Protein AF-A0A383ECR3-F1 (afdb_monomer)

Foldseek 3Di:
DPQCPQQLFFQFFPPVQLVVLQVVLVVCVVVVHDAAPCANFEEEAALCFADAQAFSCQLPPVRRVLHANHGDLLRVLCVVSNYGHGGYGFFDRVQPDQATAHPRRGHRAAPVGRVDGLTTGSSSQLNCQLSPVGAKYKDKDQPCHQPSSCVSRVWDWDHDDWQQAADDHRSDPDDDPPSCNHRMDMAIIHRDPVSRLVSSVSRRDDDVVRVRHDNDDPDDDDPDDDDDDDDD

Secondary structure (DSSP, 8-state):
--SSTTT--EEE--HHHHHHHHHHHHHHHHHT----TTTT-EEEEETTS--TTSB--TT-GGGTT-B-SS--HHHHHHHHTT-EEEEEE---GGG-SSS-EETTTEEPPPSS-TTS---SSSHHHHHHHHHTS-SEEEEEESSSTTHHHHHHHT-EE--PPTTSS----TT-SSPPPHHHHHH-EEEEEESSHHHHHHHHHHHT---TT-TT-----SS----SSPP-----

Organism: NCBI:txid408172

Solvent-accessible surface area (backbone atoms only — not comparable to full-atom values): 12073 Å² total; per-residue (Å²): 127,84,83,47,67,84,33,41,16,63,71,46,68,58,65,66,61,37,50,50,52,48,50,54,44,54,52,39,58,74,72,65,56,90,74,41,96,30,54,70,38,39,25,32,42,32,38,71,52,25,41,51,81,36,50,39,23,24,36,33,75,93,26,56,82,41,54,9,83,41,54,10,57,43,50,46,32,40,46,73,26,32,33,32,6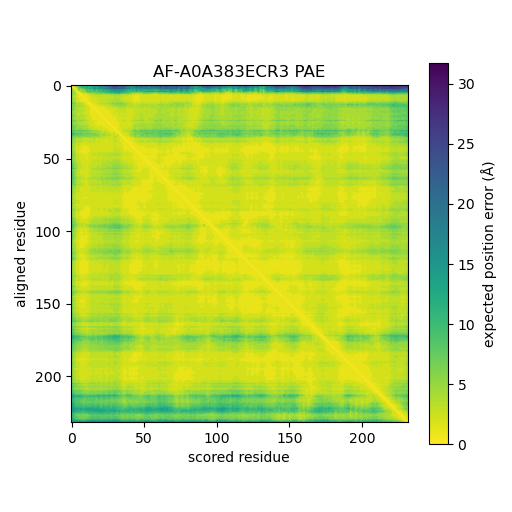4,63,27,23,16,34,31,7,42,82,50,76,36,62,41,20,40,24,88,74,76,43,59,30,24,15,83,92,42,71,92,41,64,10,16,12,13,23,8,10,18,18,29,30,28,62,72,57,76,38,61,42,15,32,33,41,27,63,90,38,11,42,58,40,0,14,64,57,39,77,38,26,57,60,84,60,60,75,29,44,31,35,80,44,47,75,60,54,96,62,82,74,57,71,67,51,68,70,43,45,28,47,40,34,28,8,68,41,65,69,47,28,51,52,50,49,66,47,31,32,54,80,47,88,85,24,87,65,41,47,83,66,73,92,73,74,81,89,75,79,77,82,87,85,85,79,92,130

Mean predicted aligned error: 3.58 Å

Sequence (232 aa):
EGADGEINAIVEVDSDAARRAAAEIDEAVSRGDNLGPLHGVPVTIKVNVDVSGLSNNNGVPAFQEMIASENSPVVQNLLNAGAVIAGRTNTPEFSMRGTTDNPLYGLTRNPWNPAMSPGGSSGGAGAAAANGYGAIHHGNDIGGSLRFPATANGVATVKPGQGRIAAYNPSAPAERGLLAQLMSVQGAICREVRDVKLATEIMMQHDPRDPWQVPMPLKGPDIGQPAIGYCR

Structure (mmCIF, N/CA/C/O backbone):
data_AF-A0A383ECR3-F1
#
_entry.id   AF-A0A383ECR3-F1
#
loop_
_atom_site.group_PDB
_atom_site.id
_atom_site.type_symbol
_atom_site.label_atom_id
_atom_site.label_alt_id
_atom_site.label_comp_id
_atom_site.label_asym_id
_atom_site.label_entity_id
_atom_site.label_seq_id
_atom_site.pdbx_PDB_ins_code
_atom_site.Cartn_x
_atom_site.Cartn_y
_atom_site.Cartn_z
_atom_site.occupancy
_atom_site.B_iso_or_equiv
_atom_site.auth_seq_id
_atom_site.auth_comp_id
_atom_site.auth_asym_id
_atom_site.auth_atom_id
_atom_site.pdbx_PDB_model_num
ATOM 1 N N . GLU A 1 1 ? -5.583 -16.127 -6.277 1.00 40.38 1 GLU A N 1
ATOM 2 C CA . GLU A 1 1 ? -4.875 -16.778 -7.402 1.00 40.38 1 GLU A CA 1
ATOM 3 C C . GLU A 1 1 ? -5.640 -16.670 -8.726 1.00 40.38 1 GLU A C 1
ATOM 5 O O . GLU A 1 1 ? -5.090 -16.096 -9.647 1.00 40.38 1 GLU A O 1
ATOM 10 N N . GLY A 1 2 ? -6.909 -17.095 -8.843 1.00 54.47 2 GLY A N 1
ATOM 11 C CA . GLY A 1 2 ? -7.639 -17.012 -10.129 1.00 54.47 2 GLY A CA 1
ATOM 12 C C . GLY A 1 2 ? -8.230 -15.645 -10.527 1.00 54.47 2 GLY A C 1
ATOM 13 O O . GLY A 1 2 ? -8.542 -15.448 -11.695 1.00 54.47 2 GLY A O 1
ATOM 14 N N . ALA A 1 3 ? -8.401 -14.710 -9.585 1.00 60.06 3 ALA A N 1
ATOM 15 C CA . ALA A 1 3 ? -9.112 -13.448 -9.834 1.00 60.06 3 ALA A CA 1
ATOM 16 C C . ALA A 1 3 ? -8.254 -12.344 -10.479 1.00 60.06 3 ALA A C 1
ATOM 18 O O . ALA A 1 3 ? -8.820 -11.467 -11.118 1.00 60.06 3 ALA A O 1
ATOM 19 N N . ASP A 1 4 ? -6.920 -12.385 -10.335 1.00 78.88 4 ASP A N 1
ATOM 20 C CA . ASP A 1 4 ? -6.049 -11.309 -10.839 1.00 78.88 4 ASP A CA 1
ATOM 21 C C . ASP A 1 4 ? -5.883 -11.337 -12.369 1.00 78.88 4 ASP A C 1
ATOM 23 O O . ASP A 1 4 ? -5.736 -10.293 -12.998 1.00 78.88 4 ASP A O 1
ATOM 27 N N . GLY A 1 5 ? -5.996 -12.521 -12.984 1.00 83.31 5 GLY A N 1
ATOM 28 C CA . GLY A 1 5 ? -6.081 -12.693 -14.438 1.00 83.31 5 GLY A CA 1
ATOM 29 C C . GLY A 1 5 ? -5.051 -11.871 -15.224 1.00 83.31 5 GLY A C 1
ATOM 30 O O . GLY A 1 5 ? -3.867 -11.851 -14.901 1.00 83.31 5 GLY A O 1
ATOM 31 N N . GLU A 1 6 ? -5.513 -11.171 -16.262 1.00 89.69 6 GLU A N 1
ATOM 32 C CA . GLU A 1 6 ? -4.673 -10.290 -17.087 1.00 89.69 6 GLU A CA 1
ATOM 33 C C . GLU A 1 6 ? -4.406 -8.911 -16.454 1.00 89.69 6 GLU A C 1
ATOM 35 O O . GLU A 1 6 ? -3.687 -8.099 -17.040 1.00 89.69 6 GLU A O 1
ATOM 40 N N . ILE A 1 7 ? -4.991 -8.611 -15.287 1.00 96.00 7 ILE A N 1
ATOM 41 C CA . ILE A 1 7 ? -4.829 -7.315 -14.616 1.00 96.00 7 ILE A CA 1
ATOM 42 C C . ILE A 1 7 ? -3.446 -7.210 -13.984 1.00 96.00 7 ILE A C 1
ATOM 44 O O . ILE A 1 7 ? -2.845 -6.137 -14.059 1.00 96.00 7 ILE A O 1
ATOM 48 N N . ASN A 1 8 ? -2.931 -8.307 -13.421 1.00 96.94 8 ASN A N 1
ATOM 49 C CA . ASN A 1 8 ? -1.591 -8.382 -12.838 1.00 96.94 8 ASN A CA 1
ATOM 50 C C . ASN A 1 8 ? -1.348 -7.266 -11.801 1.00 96.94 8 ASN A C 1
ATOM 52 O O . ASN A 1 8 ? -0.377 -6.503 -11.867 1.00 96.94 8 ASN A O 1
ATOM 56 N N . ALA A 1 9 ? -2.307 -7.085 -10.892 1.00 97.75 9 ALA A N 1
ATOM 57 C CA . ALA A 1 9 ? -2.214 -6.114 -9.810 1.00 97.75 9 ALA A CA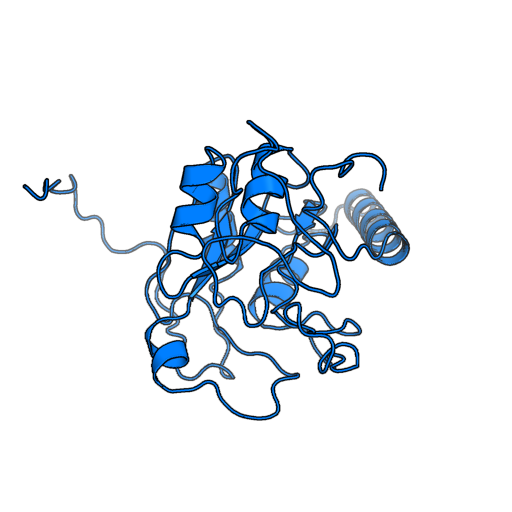 1
ATOM 58 C C . ALA A 1 9 ? -1.512 -6.696 -8.580 1.00 97.75 9 ALA A C 1
ATOM 60 O O . ALA A 1 9 ? -0.823 -5.942 -7.887 1.00 97.75 9 ALA A O 1
ATOM 61 N N . ILE A 1 10 ? -1.686 -7.996 -8.315 1.00 97.38 10 ILE A N 1
ATOM 62 C CA . ILE A 1 10 ? -1.138 -8.727 -7.171 1.00 97.38 10 ILE A CA 1
ATOM 63 C C . ILE A 1 10 ? -0.037 -9.665 -7.662 1.00 97.38 10 ILE A C 1
ATOM 65 O O . ILE A 1 10 ? -0.295 -10.646 -8.347 1.00 97.38 10 ILE A O 1
ATOM 69 N N . VAL A 1 11 ? 1.199 -9.372 -7.277 1.00 96.00 11 VAL A N 1
ATOM 70 C CA . VAL A 1 11 ? 2.392 -9.994 -7.872 1.00 96.00 11 VAL A CA 1
ATOM 71 C C . VAL A 1 11 ? 3.099 -10.974 -6.947 1.00 96.00 11 VAL A C 1
ATOM 73 O O . VAL A 1 11 ? 3.829 -11.844 -7.410 1.00 96.00 11 VAL A O 1
ATOM 76 N N . GLU A 1 12 ? 2.846 -10.877 -5.643 1.00 94.81 12 GLU A N 1
ATOM 77 C CA . GLU A 1 12 ? 3.304 -11.854 -4.657 1.00 94.81 12 GLU A CA 1
ATOM 78 C C . GLU A 1 12 ? 2.121 -12.217 -3.756 1.00 94.81 12 GLU A C 1
ATOM 80 O O . GLU A 1 12 ? 1.396 -11.338 -3.277 1.00 94.81 12 GLU A O 1
ATOM 85 N N . VAL A 1 13 ? 1.914 -13.511 -3.525 1.00 91.88 13 VAL A N 1
ATOM 86 C CA . VAL A 1 13 ? 0.860 -14.036 -2.652 1.00 91.88 13 VAL A CA 1
ATOM 87 C C . VAL A 1 13 ? 1.472 -15.121 -1.779 1.00 91.88 13 VAL A C 1
ATOM 89 O O . VAL A 1 13 ? 2.009 -16.094 -2.301 1.00 91.88 13 VAL A O 1
ATOM 92 N N . ASP A 1 14 ? 1.359 -14.975 -0.461 1.00 88.81 14 ASP A N 1
ATOM 93 C CA . ASP A 1 14 ? 1.627 -16.061 0.484 1.00 88.81 14 ASP A CA 1
ATOM 94 C C . ASP A 1 14 ? 0.288 -16.664 0.929 1.00 88.81 14 ASP A C 1
ATOM 96 O O . ASP A 1 14 ? -0.292 -16.302 1.957 1.00 88.81 14 ASP A O 1
ATOM 100 N N . SER A 1 15 ? -0.249 -17.548 0.083 1.00 88.44 15 SER A N 1
ATOM 101 C CA . SER A 1 15 ? -1.554 -18.183 0.294 1.00 88.44 15 SER A CA 1
ATOM 102 C C . SER A 1 15 ? -1.597 -18.995 1.589 1.00 88.44 15 SER A C 1
ATOM 104 O O . SER A 1 15 ? -2.642 -19.058 2.240 1.00 88.44 15 SER A O 1
ATOM 106 N N . ASP A 1 16 ? -0.476 -19.592 1.992 1.00 90.12 16 ASP A N 1
ATOM 107 C CA . ASP A 1 16 ? -0.409 -20.389 3.211 1.00 90.12 16 ASP A CA 1
ATOM 108 C C . ASP A 1 16 ? -0.397 -19.499 4.456 1.00 90.12 16 ASP A C 1
ATOM 110 O O . ASP A 1 16 ? -1.113 -19.794 5.414 1.00 90.12 16 ASP A O 1
ATOM 114 N N . ALA A 1 17 ? 0.346 -18.386 4.449 1.00 88.94 17 ALA A N 1
ATOM 115 C CA . ALA A 1 17 ? 0.278 -17.403 5.530 1.00 88.94 17 ALA A CA 1
ATOM 116 C C . ALA A 1 17 ? -1.119 -16.791 5.655 1.00 88.94 17 ALA A C 1
ATOM 118 O O . ALA A 1 17 ? -1.642 -16.706 6.765 1.00 88.94 17 ALA A O 1
ATOM 119 N N . ALA A 1 18 ? -1.760 -16.443 4.535 1.00 88.62 18 ALA A N 1
ATOM 120 C CA . ALA A 1 18 ? -3.119 -15.909 4.546 1.00 88.62 18 ALA A CA 1
ATOM 121 C C . ALA A 1 18 ? -4.133 -16.916 5.121 1.00 88.62 18 ALA A C 1
ATOM 123 O O . ALA A 1 18 ? -4.996 -16.539 5.914 1.00 88.62 18 ALA A O 1
ATOM 124 N N . ARG A 1 19 ? -4.015 -18.207 4.776 1.00 91.12 19 ARG A N 1
ATOM 125 C CA . ARG A 1 19 ? -4.876 -19.272 5.323 1.00 91.12 19 ARG A CA 1
ATOM 126 C C . ARG A 1 19 ? -4.630 -19.527 6.807 1.00 91.12 19 ARG A C 1
ATOM 128 O O . ARG A 1 19 ? -5.597 -19.719 7.539 1.00 91.12 19 ARG A O 1
ATOM 135 N N . ARG A 1 20 ? -3.370 -19.513 7.258 1.00 93.25 20 ARG A N 1
ATOM 136 C CA . ARG A 1 20 ? -3.037 -19.620 8.689 1.00 93.25 20 ARG A CA 1
ATOM 137 C C . ARG A 1 20 ? -3.626 -18.455 9.479 1.00 93.25 20 ARG A C 1
ATOM 139 O O . ARG A 1 20 ? -4.323 -18.695 10.457 1.00 93.25 20 ARG A O 1
ATOM 146 N N . ALA A 1 21 ? -3.441 -17.226 8.997 1.00 90.25 21 ALA A N 1
ATOM 147 C CA . ALA A 1 21 ? -4.017 -16.039 9.622 1.00 90.25 21 ALA A CA 1
ATOM 148 C C . ALA A 1 21 ? -5.551 -16.126 9.700 1.00 90.25 21 ALA A C 1
ATOM 150 O O . ALA A 1 21 ? -6.129 -15.835 10.742 1.00 90.25 21 ALA A O 1
ATOM 151 N N . ALA A 1 22 ? -6.216 -16.582 8.632 1.00 89.62 22 ALA A N 1
ATOM 152 C CA . ALA A 1 22 ? -7.665 -16.781 8.635 1.00 89.62 22 ALA A CA 1
ATOM 153 C C . ALA A 1 22 ? -8.121 -17.806 9.693 1.00 89.62 22 ALA A C 1
ATOM 155 O O . ALA A 1 22 ? -9.078 -17.544 10.415 1.00 89.62 22 ALA A O 1
ATOM 156 N N . ALA A 1 23 ? -7.411 -18.930 9.840 1.00 92.94 23 ALA A N 1
ATOM 157 C CA . ALA A 1 23 ? -7.726 -19.925 10.866 1.00 92.94 23 ALA A CA 1
ATOM 158 C C . ALA A 1 23 ? -7.552 -19.369 12.293 1.00 92.94 23 ALA A C 1
ATOM 160 O O . ALA A 1 23 ? -8.421 -19.558 13.141 1.00 92.94 23 ALA A O 1
ATOM 161 N N . GLU A 1 24 ? -6.472 -18.628 12.552 1.00 93.00 24 GLU A N 1
ATOM 162 C CA . GLU A 1 24 ? -6.238 -17.964 13.844 1.00 93.00 24 GLU A CA 1
ATOM 163 C C . GLU A 1 24 ? -7.330 -16.926 14.162 1.00 93.00 24 GLU A C 1
ATOM 165 O O . GLU A 1 24 ? -7.770 -16.791 15.308 1.00 93.00 24 GLU A O 1
ATOM 170 N N . ILE A 1 25 ? -7.802 -16.218 13.133 1.00 91.50 25 ILE A N 1
ATOM 171 C CA . ILE A 1 25 ? -8.918 -15.273 13.209 1.00 91.50 25 ILE A CA 1
ATOM 172 C C . ILE A 1 25 ? -10.221 -15.979 13.589 1.00 91.50 25 ILE A C 1
ATOM 174 O O . ILE A 1 25 ? -10.908 -15.499 14.496 1.00 91.50 25 ILE A O 1
ATOM 178 N N . ASP A 1 26 ? -10.539 -17.104 12.945 1.00 93.69 26 ASP A N 1
ATOM 179 C CA . ASP A 1 26 ? -11.737 -17.899 13.230 1.00 93.69 26 ASP A CA 1
ATOM 180 C C . ASP A 1 26 ? -11.712 -18.452 14.663 1.00 93.69 26 ASP A C 1
ATOM 182 O O . ASP A 1 26 ? -12.715 -18.407 15.383 1.00 93.69 26 ASP A O 1
ATOM 186 N N . GLU A 1 27 ? -10.547 -18.911 15.126 1.00 95.31 27 GLU A N 1
ATOM 187 C CA . GLU A 1 27 ? -10.371 -19.364 16.503 1.00 95.31 27 GLU A CA 1
ATOM 188 C C . GLU A 1 27 ? -10.588 -18.232 17.516 1.00 95.31 27 GLU A C 1
ATOM 190 O O . GLU A 1 27 ? -11.301 -18.426 18.503 1.00 95.31 27 GLU A O 1
ATOM 195 N N . ALA A 1 28 ? -10.027 -17.043 17.276 1.00 93.44 28 ALA A N 1
ATOM 196 C CA . ALA A 1 28 ? -10.217 -15.881 18.149 1.00 93.44 28 ALA A CA 1
ATOM 197 C C . ALA A 1 28 ? -11.693 -15.460 18.242 1.00 93.44 28 ALA A C 1
ATOM 199 O O . ALA A 1 28 ? -12.197 -15.182 19.333 1.00 93.44 28 ALA A O 1
ATOM 200 N N . VAL A 1 29 ? -12.415 -15.494 17.114 1.00 93.75 29 VAL A N 1
ATOM 201 C CA . VAL A 1 29 ? -13.868 -15.266 17.080 1.00 93.75 29 VAL A CA 1
ATOM 202 C C . VAL A 1 29 ? -14.591 -16.314 17.928 1.00 93.75 29 VAL A C 1
ATOM 204 O O . VAL A 1 29 ? -15.444 -15.961 18.741 1.00 93.75 29 VAL A O 1
ATOM 207 N N . SER A 1 30 ? -14.230 -17.594 17.789 1.00 95.12 30 SER A N 1
ATOM 208 C CA . SER A 1 30 ? -14.873 -18.691 18.528 1.00 95.12 30 SER A CA 1
ATOM 209 C C . SER A 1 30 ? -14.683 -18.600 20.048 1.00 95.12 30 SER A C 1
ATOM 211 O O . SER A 1 30 ? -15.571 -18.997 20.803 1.00 95.12 30 SER A O 1
ATOM 213 N N . ARG A 1 31 ? -13.556 -18.036 20.505 1.00 96.00 31 ARG A N 1
ATOM 214 C CA . ARG A 1 31 ? -13.268 -17.794 21.928 1.00 96.00 31 ARG A CA 1
ATOM 215 C C . ARG A 1 31 ? -13.965 -16.555 22.492 1.00 96.00 31 ARG A C 1
ATOM 217 O O . ARG A 1 31 ? -14.037 -16.416 23.711 1.00 96.00 31 ARG A O 1
ATOM 224 N N . GLY A 1 32 ? -14.494 -15.681 21.634 1.00 92.81 32 GLY A N 1
ATOM 225 C CA . GLY A 1 32 ? -15.058 -14.395 22.044 1.00 92.81 32 GLY A CA 1
ATOM 226 C C . GLY A 1 32 ? -13.990 -13.373 22.435 1.00 92.81 32 GLY A C 1
ATOM 227 O O . GLY A 1 32 ? -14.230 -12.546 23.317 1.00 92.81 32 GLY A O 1
ATOM 228 N N . ASP A 1 33 ? -12.812 -13.443 21.810 1.00 93.94 33 ASP A N 1
ATOM 229 C CA . ASP A 1 33 ? -11.720 -12.503 22.061 1.00 93.94 33 ASP A CA 1
ATOM 230 C C . ASP A 1 33 ? -12.120 -11.069 21.653 1.00 93.94 33 ASP A C 1
ATOM 232 O O . ASP A 1 33 ? -13.007 -10.846 20.825 1.00 93.94 33 ASP A O 1
ATOM 236 N N . ASN A 1 34 ? -11.449 -10.062 22.219 1.00 89.25 34 ASN A N 1
ATOM 237 C CA . ASN A 1 34 ? -11.639 -8.673 21.801 1.00 89.25 34 ASN A CA 1
ATOM 238 C C . ASN A 1 34 ? -10.940 -8.429 20.454 1.00 89.25 34 ASN A C 1
ATOM 240 O O . ASN A 1 34 ? -9.711 -8.407 20.388 1.00 89.25 34 ASN A O 1
ATOM 244 N N . LEU A 1 35 ? -11.723 -8.252 19.392 1.00 92.38 35 LEU A N 1
ATOM 245 C CA . LEU A 1 35 ? -11.226 -8.201 18.017 1.00 92.38 35 LEU A CA 1
ATOM 246 C C . LEU A 1 35 ? -10.826 -6.779 17.599 1.00 92.38 35 LEU A C 1
ATOM 248 O O . LEU A 1 35 ? -11.494 -5.799 17.933 1.00 92.38 35 LEU A O 1
ATOM 252 N N . GLY A 1 36 ? -9.735 -6.673 16.837 1.00 91.50 36 GLY A N 1
ATOM 253 C CA . GLY A 1 36 ? -9.275 -5.409 16.264 1.00 91.50 36 GLY A CA 1
ATOM 254 C C . GLY A 1 36 ? -10.214 -4.863 15.174 1.00 91.50 36 GLY A C 1
ATOM 255 O O . GLY A 1 36 ? -11.036 -5.597 14.624 1.00 91.50 36 GLY A O 1
ATOM 256 N N . PRO A 1 37 ? -10.090 -3.575 14.805 1.00 95.81 37 PRO A N 1
ATOM 257 C CA . PRO A 1 37 ? -10.994 -2.930 13.847 1.00 95.81 37 PRO A CA 1
ATOM 258 C C . PRO A 1 37 ? -10.883 -3.472 12.412 1.00 95.81 37 PRO A C 1
ATOM 260 O O . PRO A 1 37 ? -11.757 -3.191 11.595 1.00 95.81 37 PRO A O 1
ATOM 263 N N . LEU A 1 38 ? -9.823 -4.222 12.095 1.00 96.81 38 LEU A N 1
ATOM 264 C CA . LEU A 1 38 ? -9.616 -4.893 10.811 1.00 96.81 38 LEU A CA 1
ATOM 265 C C . LEU A 1 38 ? -9.526 -6.413 10.954 1.00 96.81 38 LEU A C 1
ATOM 267 O O . LEU A 1 38 ? -8.988 -7.052 10.056 1.00 96.81 38 LEU A O 1
ATOM 271 N N . HIS A 1 39 ? -10.025 -7.001 12.045 1.00 96.00 39 HIS A N 1
ATOM 272 C CA . HIS A 1 39 ? -9.938 -8.447 12.267 1.00 96.00 39 HIS A CA 1
ATOM 273 C C . HIS A 1 39 ? -10.499 -9.236 11.078 1.00 96.00 39 HIS A C 1
ATOM 275 O O . HIS A 1 39 ? -11.681 -9.124 10.751 1.00 96.00 39 HIS A O 1
ATOM 281 N N . GLY A 1 40 ? -9.635 -9.993 10.397 1.00 94.94 40 GLY A N 1
ATOM 282 C CA . GLY A 1 40 ? -9.994 -10.771 9.207 1.00 94.94 40 GLY A CA 1
ATOM 283 C C . GLY A 1 40 ? -10.138 -9.977 7.909 1.00 94.94 40 GLY A C 1
ATOM 284 O O . GLY A 1 40 ? -10.453 -10.561 6.875 1.00 94.94 40 GLY A O 1
ATOM 285 N N . VAL A 1 41 ? -9.900 -8.664 7.917 1.00 96.88 41 VAL A N 1
ATOM 286 C CA . VAL A 1 41 ? -10.057 -7.818 6.730 1.00 96.88 41 VAL A CA 1
ATOM 287 C C . VAL A 1 41 ? -8.868 -8.010 5.778 1.00 96.88 41 VAL A C 1
ATOM 289 O O . VAL A 1 41 ? -7.730 -7.734 6.170 1.00 96.88 41 VAL A O 1
ATOM 292 N N . PRO A 1 42 ? -9.100 -8.409 4.511 1.00 96.44 42 PRO A N 1
ATOM 293 C CA . PRO A 1 42 ? -8.039 -8.535 3.520 1.00 96.44 42 PRO A CA 1
ATOM 294 C C . PRO A 1 42 ? -7.492 -7.170 3.097 1.00 96.44 42 PRO A C 1
ATOM 296 O O . PRO A 1 42 ? -8.239 -6.275 2.676 1.00 96.44 42 PRO A O 1
ATOM 299 N N . VAL A 1 43 ? -6.171 -7.035 3.155 1.00 98.25 43 VAL A N 1
ATOM 300 C CA . VAL A 1 43 ? -5.426 -5.851 2.721 1.00 98.25 43 VAL A CA 1
ATOM 301 C C . VAL A 1 43 ? -4.288 -6.246 1.791 1.00 98.25 43 VAL A C 1
ATOM 303 O O . VAL A 1 43 ? -3.819 -7.383 1.807 1.00 98.25 43 VAL A O 1
ATOM 306 N N . THR A 1 44 ? -3.815 -5.304 0.982 1.00 98.50 44 THR A N 1
ATOM 307 C CA . THR A 1 44 ? -2.655 -5.535 0.109 1.00 98.50 44 THR A CA 1
ATOM 308 C C . THR A 1 44 ? -1.570 -4.510 0.366 1.00 98.50 44 THR A C 1
ATOM 310 O O . THR A 1 44 ? -1.890 -3.334 0.550 1.00 98.50 44 THR A O 1
ATOM 313 N N . ILE A 1 45 ? -0.305 -4.920 0.302 1.00 98.62 45 ILE A N 1
ATOM 314 C CA . ILE A 1 45 ? 0.849 -4.045 0.555 1.00 98.62 45 ILE A CA 1
ATOM 315 C C . ILE A 1 45 ? 1.658 -3.856 -0.724 1.00 98.62 45 ILE A C 1
ATOM 317 O O . ILE A 1 45 ? 1.966 -4.827 -1.404 1.00 98.62 45 ILE A O 1
ATOM 321 N N . LYS A 1 46 ? 2.039 -2.628 -1.067 1.00 98.69 46 LYS A N 1
ATOM 322 C CA . LYS A 1 46 ? 2.896 -2.385 -2.236 1.00 98.69 46 LYS A CA 1
ATOM 323 C C . LYS A 1 46 ? 4.272 -3.034 -2.053 1.00 98.69 46 LYS A C 1
ATOM 325 O O . LYS A 1 46 ? 4.853 -2.927 -0.975 1.00 98.69 46 LYS A O 1
ATOM 330 N N . VAL A 1 47 ? 4.829 -3.639 -3.110 1.00 97.88 47 VAL A N 1
ATOM 331 C CA . VAL A 1 47 ? 6.115 -4.383 -3.055 1.00 97.88 47 VAL A CA 1
ATOM 332 C C . VAL A 1 47 ? 7.350 -3.548 -2.666 1.00 97.88 47 VAL A C 1
ATOM 334 O O . VAL A 1 47 ? 8.440 -4.091 -2.538 1.00 97.88 47 VAL A O 1
ATOM 337 N N . ASN A 1 48 ? 7.205 -2.232 -2.474 1.00 96.62 48 ASN A N 1
ATOM 338 C CA . ASN A 1 48 ? 8.289 -1.317 -2.097 1.00 96.62 48 ASN A CA 1
ATOM 339 C C . ASN A 1 48 ? 8.368 -0.999 -0.585 1.00 96.62 48 ASN A C 1
ATOM 341 O O . ASN A 1 48 ? 9.068 -0.066 -0.176 1.00 96.62 48 ASN A O 1
ATOM 345 N N . VAL A 1 49 ? 7.602 -1.717 0.239 1.00 97.56 49 VAL A N 1
ATOM 346 C CA . VAL A 1 49 ? 7.558 -1.567 1.703 1.00 97.56 49 VAL A CA 1
ATOM 347 C C . VAL A 1 49 ? 7.843 -2.906 2.365 1.00 97.56 49 VAL A C 1
ATOM 349 O O . VAL A 1 49 ? 7.423 -3.941 1.848 1.00 97.56 49 VAL A O 1
ATOM 352 N N . ASP A 1 50 ? 8.532 -2.903 3.502 1.00 98.19 50 ASP A N 1
ATOM 353 C CA . ASP A 1 50 ? 8.986 -4.136 4.142 1.00 98.19 50 ASP A CA 1
ATOM 354 C C . ASP A 1 50 ? 7.848 -4.910 4.810 1.00 98.19 50 ASP A C 1
ATOM 356 O O . ASP A 1 50 ? 7.092 -4.384 5.632 1.00 98.19 50 ASP A O 1
ATOM 360 N N . VAL A 1 51 ? 7.764 -6.193 4.463 1.00 97.81 51 VAL A N 1
ATOM 361 C CA . VAL A 1 51 ? 6.994 -7.224 5.165 1.00 97.81 51 VAL A CA 1
ATOM 362 C C . VAL A 1 51 ? 8.003 -8.295 5.559 1.00 97.81 51 VAL A C 1
ATOM 364 O O . VAL A 1 51 ? 8.737 -8.775 4.697 1.00 97.81 51 VAL A O 1
ATOM 367 N N . SER A 1 52 ? 8.064 -8.639 6.844 1.00 97.38 52 SER A N 1
ATOM 368 C CA . SER A 1 52 ? 9.057 -9.571 7.387 1.00 97.38 52 SER A CA 1
ATOM 369 C C . SER A 1 52 ? 9.060 -10.892 6.612 1.00 97.38 52 SER A C 1
ATOM 371 O O . SER A 1 52 ? 8.005 -11.464 6.338 1.00 97.38 52 SER A O 1
ATOM 373 N N . GLY A 1 53 ? 10.253 -11.352 6.235 1.00 95.81 53 GLY A N 1
ATOM 374 C CA . GLY A 1 53 ? 10.458 -12.579 5.465 1.00 95.81 53 GLY A CA 1
ATOM 375 C C . GLY A 1 53 ? 10.203 -12.452 3.960 1.00 95.81 53 GLY A C 1
ATOM 376 O O . GLY A 1 53 ? 10.499 -13.396 3.232 1.00 95.81 53 GLY A O 1
ATOM 377 N N . LEU A 1 54 ? 9.707 -11.308 3.472 1.00 96.00 54 LEU A N 1
ATOM 378 C CA . LEU A 1 54 ? 9.497 -11.054 2.047 1.00 96.00 54 LEU A CA 1
ATOM 379 C C . LEU A 1 54 ? 10.547 -10.100 1.475 1.00 96.00 54 LEU A C 1
ATOM 381 O O . LEU A 1 54 ? 11.158 -9.293 2.178 1.00 96.00 54 LEU A O 1
ATOM 385 N N . SER A 1 55 ? 10.729 -10.191 0.160 1.00 95.75 55 SER A N 1
ATOM 386 C CA . SER A 1 55 ? 11.604 -9.308 -0.602 1.00 95.75 55 SER A CA 1
ATOM 387 C C . SER A 1 55 ? 11.013 -7.901 -0.733 1.00 95.75 55 SER A C 1
ATOM 389 O O . SER A 1 55 ? 9.858 -7.728 -1.135 1.00 95.75 55 SER A O 1
ATOM 391 N N . ASN A 1 56 ? 11.820 -6.876 -0.458 1.00 95.94 56 ASN A N 1
ATOM 392 C CA . ASN A 1 56 ? 11.547 -5.496 -0.855 1.00 95.94 56 ASN A CA 1
ATOM 393 C C . ASN A 1 56 ? 12.264 -5.178 -2.170 1.00 95.94 56 ASN A C 1
ATOM 395 O O . ASN A 1 56 ? 13.190 -4.371 -2.245 1.00 95.94 56 ASN A O 1
ATOM 399 N N . ASN A 1 57 ? 11.828 -5.846 -3.234 1.00 95.31 57 ASN A N 1
ATOM 400 C CA . ASN A 1 57 ? 12.437 -5.696 -4.551 1.00 95.31 57 ASN A CA 1
ATOM 401 C C . ASN A 1 57 ? 12.107 -4.353 -5.218 1.00 95.31 57 ASN A C 1
ATOM 403 O O . ASN A 1 57 ? 12.851 -3.909 -6.089 1.00 95.31 57 ASN A O 1
ATOM 407 N N . ASN A 1 58 ? 11.000 -3.690 -4.848 1.00 94.81 58 ASN A N 1
ATOM 408 C CA . ASN A 1 58 ? 10.564 -2.426 -5.461 1.00 94.81 58 ASN A CA 1
ATOM 409 C C . ASN A 1 58 ? 10.469 -2.499 -7.010 1.00 94.81 58 ASN A C 1
ATOM 411 O O . ASN A 1 58 ? 10.728 -1.515 -7.708 1.00 94.81 58 ASN A O 1
ATOM 415 N N . GLY A 1 59 ? 10.145 -3.683 -7.548 1.00 95.81 59 GLY A N 1
ATOM 416 C CA . GLY A 1 59 ? 10.127 -3.978 -8.985 1.00 95.81 59 GLY A CA 1
ATOM 417 C C . GLY A 1 59 ? 11.508 -4.107 -9.644 1.00 95.81 59 GLY A C 1
ATOM 418 O O . GLY A 1 59 ? 11.575 -4.258 -10.859 1.00 95.81 59 GLY A O 1
ATOM 419 N N . VAL A 1 60 ? 12.603 -4.042 -8.881 1.00 97.12 60 VAL A N 1
ATOM 420 C CA . VAL A 1 60 ? 13.985 -4.008 -9.380 1.00 97.12 60 VAL A CA 1
ATOM 421 C C . VAL A 1 60 ? 14.641 -5.387 -9.240 1.00 97.12 60 VAL A C 1
ATOM 423 O O . VAL A 1 60 ? 14.802 -5.865 -8.115 1.00 97.12 60 VAL A O 1
ATOM 426 N N . PRO A 1 61 ? 15.110 -6.018 -10.336 1.00 97.25 61 PRO A N 1
ATOM 427 C CA . PRO A 1 61 ? 15.734 -7.343 -10.274 1.00 97.25 61 PRO A CA 1
ATOM 428 C C . PRO A 1 61 ? 16.917 -7.461 -9.310 1.00 97.25 61 PRO A C 1
ATOM 430 O O . PRO A 1 61 ? 17.057 -8.457 -8.610 1.00 97.25 61 PRO A O 1
ATOM 433 N N . ALA A 1 62 ? 17.733 -6.412 -9.200 1.00 96.50 62 ALA A N 1
ATOM 434 C CA . ALA A 1 62 ? 18.879 -6.396 -8.292 1.00 96.50 62 ALA A CA 1
ATOM 435 C C . ALA A 1 62 ? 18.499 -6.467 -6.799 1.00 96.50 62 ALA A C 1
ATOM 437 O O . ALA A 1 62 ? 19.363 -6.742 -5.971 1.00 96.50 62 ALA A O 1
ATOM 438 N N . PHE A 1 63 ? 17.237 -6.207 -6.446 1.00 95.75 63 PHE A N 1
ATOM 439 C CA . PHE A 1 63 ? 16.750 -6.205 -5.066 1.00 95.75 63 PHE A CA 1
ATOM 440 C C . PHE A 1 63 ? 15.890 -7.433 -4.735 1.00 95.75 63 PHE A C 1
ATOM 442 O O . PHE A 1 63 ? 15.318 -7.487 -3.652 1.00 95.75 63 PHE A O 1
ATOM 449 N N . GLN A 1 64 ? 15.806 -8.439 -5.616 1.00 94.94 64 GLN A N 1
ATOM 450 C CA . GLN A 1 64 ? 15.028 -9.661 -5.351 1.00 94.94 64 GLN A CA 1
ATOM 451 C C . GLN A 1 64 ? 15.437 -10.366 -4.052 1.00 94.94 64 GLN A C 1
ATOM 453 O O . GLN A 1 64 ? 14.575 -10.856 -3.331 1.00 94.94 64 GLN A O 1
ATOM 458 N N . GLU A 1 65 ? 16.719 -10.323 -3.702 1.00 95.50 65 GLU A N 1
ATOM 459 C CA . GLU A 1 65 ? 17.256 -10.936 -2.482 1.00 95.50 65 GLU A CA 1
ATOM 460 C C . GLU A 1 65 ? 17.308 -9.963 -1.283 1.00 95.50 65 GLU A C 1
ATOM 462 O O . GLU A 1 65 ? 17.901 -10.268 -0.249 1.00 95.50 65 GLU A O 1
ATOM 467 N N . MET A 1 66 ? 16.703 -8.771 -1.392 1.00 95.69 66 MET A N 1
ATOM 468 C CA . MET A 1 66 ? 16.596 -7.809 -0.288 1.00 95.69 66 MET A CA 1
ATOM 469 C C . MET A 1 66 ? 15.455 -8.214 0.652 1.00 95.69 66 MET A C 1
ATOM 471 O O . MET A 1 66 ? 14.373 -7.628 0.638 1.00 95.69 66 MET A O 1
ATOM 475 N N . ILE A 1 67 ? 15.685 -9.262 1.441 1.00 96.75 67 ILE A N 1
ATOM 476 C CA . ILE A 1 67 ? 14.686 -9.808 2.364 1.00 96.75 67 ILE A CA 1
ATOM 477 C C . ILE A 1 67 ? 14.598 -8.948 3.626 1.00 96.75 67 ILE A C 1
ATOM 479 O O . ILE A 1 67 ? 15.595 -8.721 4.313 1.00 96.75 67 ILE A O 1
ATOM 483 N N . ALA A 1 68 ? 13.392 -8.493 3.953 1.00 97.25 68 ALA A N 1
ATOM 484 C CA . ALA A 1 68 ? 13.148 -7.722 5.160 1.00 97.25 68 ALA A CA 1
ATOM 485 C C . ALA A 1 68 ? 13.196 -8.602 6.417 1.00 97.25 68 ALA A C 1
ATOM 487 O O . ALA A 1 68 ? 12.530 -9.635 6.504 1.00 97.25 68 ALA A O 1
ATOM 488 N N . SER A 1 69 ? 13.946 -8.163 7.428 1.00 96.81 69 SER A N 1
ATOM 489 C CA . SER A 1 69 ? 14.007 -8.826 8.735 1.00 96.81 69 SER A CA 1
ATOM 490 C C . SER A 1 69 ? 12.747 -8.589 9.571 1.00 96.81 69 SER A C 1
ATOM 492 O O . SER A 1 69 ? 12.301 -9.475 10.297 1.00 96.81 69 SER A O 1
ATOM 494 N N . GLU A 1 70 ? 12.133 -7.415 9.447 1.00 97.56 70 GLU A N 1
ATOM 495 C CA . GLU A 1 70 ? 10.963 -7.005 10.221 1.00 97.56 70 GLU A CA 1
ATOM 496 C C . GLU A 1 70 ? 9.966 -6.229 9.348 1.00 97.56 70 GLU A C 1
ATOM 498 O O . GLU A 1 70 ? 10.269 -5.813 8.230 1.00 97.56 70 GLU A O 1
ATOM 503 N N . ASN A 1 71 ? 8.750 -6.047 9.859 1.00 98.38 71 ASN A N 1
ATOM 504 C CA . ASN A 1 71 ? 7.723 -5.266 9.180 1.00 98.38 71 ASN A CA 1
ATOM 505 C C . ASN A 1 71 ? 8.029 -3.766 9.257 1.00 98.38 71 ASN A C 1
ATOM 507 O O . ASN A 1 71 ? 8.391 -3.245 10.317 1.00 98.38 71 ASN A O 1
ATOM 511 N N . SER A 1 72 ? 7.747 -3.042 8.173 1.00 98.19 72 SER A N 1
ATOM 512 C CA . SER A 1 72 ? 7.618 -1.586 8.236 1.00 98.19 72 SER A CA 1
ATOM 513 C C . SER A 1 72 ? 6.496 -1.172 9.201 1.00 98.19 72 SER A C 1
ATOM 515 O O . SER A 1 72 ? 5.512 -1.906 9.350 1.00 98.19 72 SER A O 1
ATOM 517 N N . PRO A 1 73 ? 6.553 0.043 9.782 1.00 97.62 73 PRO A N 1
ATOM 518 C CA . PRO A 1 73 ? 5.549 0.512 10.741 1.00 97.62 73 PRO A CA 1
ATOM 519 C C . PRO A 1 73 ? 4.116 0.427 10.202 1.00 97.62 73 PRO A C 1
ATOM 521 O O . PRO A 1 73 ? 3.213 -0.054 10.878 1.00 97.62 73 PRO A O 1
ATOM 524 N N . VAL A 1 74 ? 3.911 0.820 8.941 1.00 97.75 74 VAL A N 1
ATOM 525 C CA . VAL A 1 74 ? 2.598 0.776 8.280 1.00 97.75 74 VAL A CA 1
ATOM 526 C C . VAL A 1 74 ? 2.029 -0.644 8.182 1.00 97.75 74 VAL A C 1
ATOM 528 O O . VAL A 1 74 ? 0.834 -0.842 8.390 1.00 97.75 74 VAL A O 1
ATOM 531 N N . VAL A 1 75 ? 2.885 -1.632 7.915 1.00 98.31 75 VAL A N 1
ATOM 532 C CA . VAL A 1 75 ? 2.503 -3.045 7.828 1.00 98.31 75 VAL A CA 1
ATOM 533 C C . VAL A 1 75 ? 2.180 -3.567 9.220 1.00 98.31 75 VAL A C 1
ATOM 535 O O . VAL A 1 75 ? 1.115 -4.145 9.419 1.00 98.31 75 VAL A O 1
ATOM 538 N N . GLN A 1 76 ? 3.049 -3.299 10.199 1.00 98.31 76 GLN A N 1
ATOM 539 C CA . GLN A 1 76 ? 2.826 -3.729 11.575 1.00 98.31 76 GLN A CA 1
ATOM 540 C C . GLN A 1 76 ? 1.532 -3.141 12.151 1.00 98.31 76 GLN A C 1
ATOM 542 O O . GLN A 1 76 ? 0.791 -3.845 12.825 1.00 98.31 76 GLN A O 1
ATOM 547 N N . ASN A 1 77 ? 1.216 -1.883 11.840 1.00 98.12 77 ASN A N 1
ATOM 548 C CA . ASN A 1 77 ? -0.017 -1.233 12.281 1.00 98.12 77 ASN A CA 1
ATOM 549 C C . ASN A 1 77 ? -1.274 -1.899 11.702 1.00 98.12 77 ASN A C 1
ATOM 551 O O . ASN A 1 77 ? -2.254 -2.080 12.422 1.00 98.12 77 ASN A O 1
ATOM 555 N N . LEU A 1 78 ? -1.248 -2.296 10.424 1.00 98.31 78 LEU A N 1
ATOM 556 C CA . LEU A 1 78 ? -2.348 -3.045 9.808 1.00 98.31 78 LEU A CA 1
ATOM 557 C C . LEU A 1 78 ? -2.512 -4.427 10.457 1.00 98.31 78 LEU A C 1
ATOM 559 O O . LEU A 1 78 ? -3.628 -4.805 10.807 1.00 98.31 78 LEU A O 1
ATOM 563 N N . LEU A 1 79 ? -1.409 -5.148 10.675 1.00 96.69 79 LEU A N 1
ATOM 564 C CA . LEU A 1 79 ? -1.424 -6.463 11.326 1.00 96.69 79 LEU A CA 1
ATOM 565 C C . LEU A 1 79 ? -1.912 -6.380 12.780 1.00 96.69 79 LEU A C 1
ATOM 567 O O . LEU A 1 79 ? -2.763 -7.164 13.185 1.00 96.69 79 LEU A O 1
ATOM 571 N N . ASN A 1 80 ? -1.457 -5.384 13.546 1.00 96.38 80 ASN A N 1
ATOM 572 C CA . ASN A 1 80 ? -1.918 -5.135 14.918 1.00 96.38 80 ASN A CA 1
ATOM 573 C C . ASN A 1 80 ? -3.421 -4.822 14.982 1.00 96.38 80 ASN A C 1
ATOM 575 O O . ASN A 1 80 ? -4.067 -5.096 15.990 1.00 96.38 80 ASN A O 1
ATOM 579 N N . ALA A 1 81 ? -3.988 -4.251 13.916 1.00 97.12 81 ALA A N 1
ATOM 580 C CA . ALA A 1 81 ? -5.424 -4.027 13.792 1.00 97.12 81 ALA A CA 1
ATOM 581 C C . ALA A 1 81 ? -6.212 -5.295 13.400 1.00 97.12 81 ALA A C 1
ATOM 583 O O . ALA A 1 81 ? -7.441 -5.230 13.328 1.00 97.12 81 ALA A O 1
ATOM 584 N N . GLY A 1 82 ? -5.533 -6.423 13.166 1.00 95.31 82 GLY A N 1
ATOM 585 C CA . GLY A 1 82 ? -6.118 -7.716 12.804 1.00 95.31 82 GLY A CA 1
ATOM 586 C C . GLY A 1 82 ? -6.248 -7.963 11.297 1.00 95.31 82 GLY A C 1
ATOM 587 O O . GLY A 1 82 ? -6.916 -8.917 10.899 1.00 95.31 82 GLY A O 1
ATOM 588 N N . ALA A 1 83 ? -5.648 -7.113 10.457 1.00 96.88 83 ALA A N 1
ATOM 589 C CA . ALA A 1 83 ? -5.727 -7.255 9.006 1.00 96.88 83 ALA A CA 1
ATOM 590 C C . ALA A 1 83 ? -4.970 -8.490 8.496 1.00 96.88 83 ALA A C 1
ATOM 592 O O . ALA A 1 83 ? -3.929 -8.866 9.035 1.00 96.88 83 ALA A O 1
ATOM 593 N N . VAL A 1 84 ? -5.439 -9.055 7.382 1.00 96.81 84 VAL A N 1
ATOM 594 C CA . VAL A 1 84 ? -4.783 -10.167 6.681 1.00 96.81 84 VAL A CA 1
ATOM 595 C C . VAL A 1 84 ? -4.151 -9.648 5.398 1.00 96.81 84 VAL A C 1
ATOM 597 O O . VAL A 1 84 ? -4.845 -9.119 4.530 1.00 96.81 84 VAL A O 1
ATOM 600 N N . ILE A 1 85 ? -2.837 -9.814 5.242 1.00 96.69 85 ILE A N 1
ATOM 601 C CA . ILE A 1 85 ? -2.156 -9.471 3.988 1.00 96.69 85 ILE A CA 1
ATOM 602 C C . ILE A 1 85 ? -2.514 -10.534 2.946 1.00 96.69 85 ILE A C 1
ATOM 604 O O . ILE A 1 85 ? -1.994 -11.644 2.968 1.00 96.69 85 ILE A O 1
ATOM 608 N N . ALA A 1 86 ? -3.413 -10.187 2.029 1.00 94.69 86 ALA A N 1
ATOM 609 C CA . ALA A 1 86 ? -3.892 -11.081 0.977 1.00 94.69 86 ALA A CA 1
ATOM 610 C C . ALA A 1 86 ? -2.948 -11.153 -0.232 1.00 94.69 86 ALA A C 1
ATOM 612 O O . ALA A 1 86 ? -3.078 -12.035 -1.078 1.00 94.69 86 ALA A O 1
ATOM 613 N N . GLY A 1 87 ? -2.012 -10.211 -0.333 1.00 95.88 87 GLY A N 1
ATOM 614 C CA . GLY A 1 87 ? -1.012 -10.182 -1.389 1.00 95.88 87 GLY A CA 1
ATOM 615 C C . GLY A 1 87 ? -0.293 -8.845 -1.482 1.00 95.88 87 GLY A C 1
ATOM 616 O O . GLY A 1 87 ? -0.602 -7.881 -0.769 1.00 95.88 87 GLY A O 1
ATOM 617 N N . ARG A 1 88 ? 0.683 -8.792 -2.384 1.00 97.88 88 ARG A N 1
ATOM 618 C CA . ARG A 1 88 ? 1.539 -7.631 -2.600 1.00 97.88 88 ARG A CA 1
ATOM 619 C C . ARG A 1 88 ? 1.262 -7.003 -3.955 1.00 97.88 88 ARG A C 1
ATOM 621 O O . ARG A 1 88 ? 1.187 -7.710 -4.956 1.00 97.88 88 ARG A O 1
ATOM 628 N N . THR A 1 89 ? 1.086 -5.685 -3.994 1.00 98.56 89 THR A N 1
ATOM 629 C CA . THR A 1 89 ? 0.703 -4.975 -5.220 1.00 98.56 89 THR A CA 1
ATOM 630 C C . THR A 1 89 ? 1.899 -4.511 -6.037 1.00 98.56 89 THR A C 1
ATOM 632 O O . THR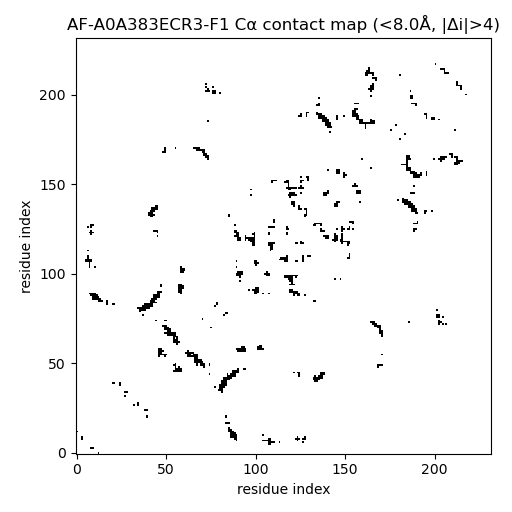 A 1 89 ? 2.917 -4.075 -5.492 1.00 98.56 89 THR A O 1
ATOM 635 N N . ASN A 1 90 ? 1.739 -4.558 -7.359 1.00 98.44 90 ASN A N 1
ATOM 636 C CA . ASN A 1 90 ? 2.770 -4.179 -8.317 1.00 98.44 90 ASN A CA 1
ATOM 637 C C . ASN A 1 90 ? 3.115 -2.673 -8.292 1.00 98.44 90 ASN A C 1
ATOM 639 O O . ASN A 1 90 ? 2.301 -1.819 -7.922 1.00 98.44 90 ASN A O 1
ATOM 643 N N . THR A 1 91 ? 4.315 -2.338 -8.767 1.00 98.50 91 THR A N 1
ATOM 644 C CA . THR A 1 91 ? 4.855 -0.972 -8.893 1.00 98.50 91 THR A CA 1
ATOM 645 C C . THR A 1 91 ? 5.832 -0.892 -10.073 1.00 98.50 91 THR A C 1
ATOM 647 O O . THR A 1 91 ? 6.433 -1.907 -10.408 1.00 98.50 91 THR A O 1
ATOM 650 N N . PRO A 1 92 ? 6.061 0.268 -10.713 1.00 98.00 92 PRO A N 1
ATOM 651 C CA . PRO A 1 92 ? 7.249 0.442 -11.542 1.00 98.00 92 PRO A CA 1
ATOM 652 C C . PRO A 1 92 ? 8.530 0.429 -10.708 1.00 98.00 92 PRO A C 1
ATOM 654 O O . PRO A 1 92 ? 8.490 0.742 -9.513 1.00 98.00 92 PRO A O 1
ATOM 657 N N . GLU A 1 93 ? 9.658 0.147 -11.364 1.00 96.94 93 GLU A N 1
ATOM 658 C CA . GLU A 1 93 ? 10.998 0.193 -10.767 1.00 96.94 93 GLU A CA 1
ATOM 659 C C . GLU A 1 93 ? 11.224 1.490 -9.983 1.00 96.94 93 GLU A C 1
ATOM 661 O O . GLU A 1 93 ? 10.909 2.596 -10.443 1.00 96.94 93 GLU A O 1
ATOM 666 N N . PHE A 1 94 ? 11.729 1.346 -8.756 1.00 94.38 94 PHE A N 1
ATOM 667 C CA . PHE A 1 94 ? 11.960 2.443 -7.808 1.00 94.38 94 PHE A CA 1
ATOM 668 C C . PHE A 1 94 ? 10.722 3.282 -7.474 1.00 94.38 94 PHE A C 1
ATOM 670 O O . PHE A 1 94 ? 10.833 4.309 -6.806 1.00 94.38 94 PHE A O 1
ATOM 677 N N . SER A 1 95 ? 9.535 2.868 -7.920 1.00 96.31 95 SER A N 1
ATOM 678 C CA . SER A 1 95 ? 8.309 3.655 -7.851 1.00 96.31 95 SER A CA 1
ATOM 679 C C . SER A 1 95 ? 8.368 4.989 -8.622 1.00 96.31 95 SER A C 1
ATOM 681 O O . SER A 1 95 ? 7.572 5.888 -8.340 1.00 96.31 95 SER A O 1
ATOM 683 N N . MET A 1 96 ? 9.263 5.113 -9.612 1.00 95.06 96 MET A N 1
ATOM 684 C CA . MET A 1 96 ? 9.577 6.367 -10.322 1.00 95.06 96 MET A CA 1
ATOM 685 C C . MET A 1 96 ? 8.978 6.4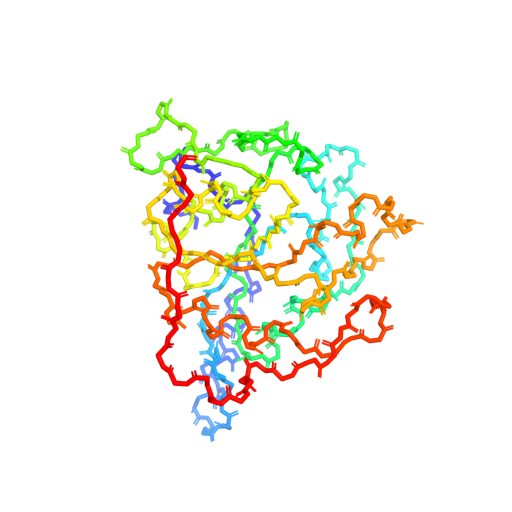40 -11.735 1.00 95.06 96 MET A C 1
ATOM 687 O O . MET A 1 96 ? 9.624 6.875 -12.687 1.00 95.06 96 MET A O 1
ATOM 691 N N . ARG A 1 97 ? 7.714 6.026 -11.890 1.00 94.94 97 ARG A N 1
ATOM 692 C CA . ARG A 1 97 ? 6.969 6.143 -13.154 1.00 94.94 97 ARG A CA 1
ATOM 693 C C . ARG A 1 97 ? 5.467 6.310 -12.910 1.00 94.94 97 ARG A C 1
ATOM 695 O O . ARG A 1 97 ? 4.930 5.840 -11.908 1.00 94.94 97 ARG A O 1
ATOM 702 N N . GLY A 1 98 ? 4.787 6.982 -13.842 1.00 94.38 98 GLY A N 1
ATOM 703 C CA . GLY A 1 98 ? 3.325 7.149 -13.853 1.00 94.38 98 GLY A CA 1
ATOM 704 C C . GLY A 1 98 ? 2.549 5.972 -14.465 1.00 94.38 98 GLY A C 1
ATOM 705 O O . GLY A 1 98 ? 1.330 6.030 -14.575 1.00 94.38 98 GLY A O 1
ATOM 706 N N . THR A 1 99 ? 3.236 4.912 -14.881 1.00 95.19 99 THR A N 1
ATOM 707 C CA . THR A 1 99 ? 2.653 3.633 -15.311 1.00 95.19 99 THR A CA 1
ATOM 708 C C . THR A 1 99 ? 3.194 2.532 -14.409 1.00 95.19 99 THR A C 1
ATOM 710 O O . THR A 1 99 ? 4.247 2.712 -13.795 1.00 95.19 99 THR A O 1
ATOM 713 N N . THR A 1 100 ? 2.480 1.414 -14.307 1.00 98.00 100 THR A N 1
ATOM 714 C CA . THR A 1 100 ? 2.883 0.291 -13.455 1.00 98.00 100 THR A CA 1
ATOM 715 C C . THR A 1 100 ? 3.309 -0.895 -14.303 1.00 98.00 100 THR A C 1
ATOM 717 O O . THR A 1 100 ? 2.490 -1.712 -14.705 1.00 98.00 100 THR A O 1
ATOM 720 N N . ASP A 1 101 ? 4.608 -0.958 -14.568 1.00 97.12 101 ASP A N 1
ATOM 721 C CA . ASP A 1 101 ? 5.296 -2.050 -15.245 1.00 97.12 101 ASP A CA 1
ATOM 722 C C . ASP A 1 101 ? 6.733 -2.160 -14.728 1.00 97.12 101 ASP A C 1
ATOM 724 O O . ASP A 1 101 ? 7.367 -1.142 -14.447 1.00 97.12 101 ASP A O 1
ATOM 728 N N . ASN A 1 102 ? 7.246 -3.382 -14.598 1.00 97.88 102 ASN A N 1
ATOM 729 C CA . ASN A 1 102 ? 8.649 -3.635 -14.268 1.00 97.88 102 ASN A CA 1
ATOM 730 C C . ASN A 1 102 ? 9.118 -4.996 -14.827 1.00 97.88 102 ASN A C 1
ATOM 732 O O . ASN A 1 102 ? 8.275 -5.818 -15.195 1.00 97.88 102 ASN A O 1
ATOM 736 N N . PRO A 1 103 ? 10.435 -5.266 -14.882 1.00 97.19 103 PRO A N 1
ATOM 737 C CA . PRO A 1 103 ? 10.964 -6.520 -15.424 1.00 97.19 103 PRO A CA 1
ATOM 738 C C . PRO A 1 103 ? 10.641 -7.780 -14.608 1.00 97.19 103 PRO A C 1
ATOM 740 O O . PRO A 1 103 ? 10.689 -8.872 -15.166 1.00 97.19 103 PRO A O 1
ATOM 743 N N . LEU A 1 104 ? 10.338 -7.655 -13.311 1.00 96.62 104 LEU A N 1
ATOM 744 C CA . LEU A 1 104 ? 10.050 -8.798 -12.437 1.00 96.62 104 LEU A CA 1
ATOM 745 C C . LEU A 1 104 ? 8.648 -9.353 -12.633 1.00 96.62 104 LEU A C 1
ATOM 747 O O . LEU A 1 104 ? 8.456 -10.563 -12.695 1.00 96.62 104 LEU A O 1
ATOM 751 N N . TYR A 1 105 ? 7.677 -8.454 -12.727 1.00 96.62 105 TYR A N 1
ATOM 752 C CA . TYR A 1 105 ? 6.264 -8.800 -12.674 1.00 96.62 105 TYR A CA 1
ATOM 753 C C . TYR A 1 105 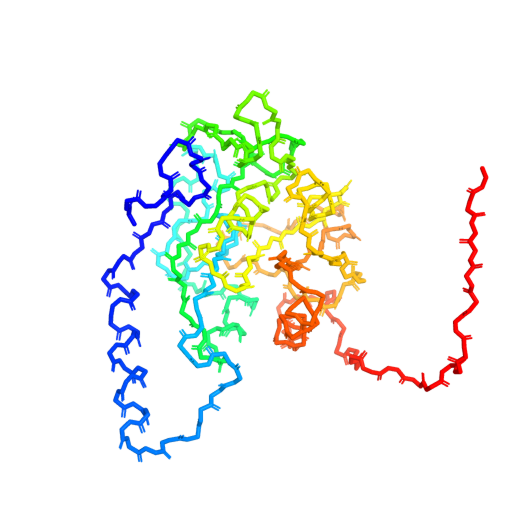? 5.507 -8.411 -13.937 1.00 96.62 105 TYR A C 1
ATOM 755 O O . TYR A 1 105 ? 4.368 -8.822 -14.127 1.00 96.62 105 TYR A O 1
ATOM 763 N N . GLY A 1 106 ? 6.116 -7.632 -14.828 1.00 96.94 106 GLY A N 1
ATOM 764 C CA . GLY A 1 106 ? 5.465 -7.138 -16.031 1.00 96.94 106 GLY A CA 1
ATOM 765 C C . GLY A 1 106 ? 4.466 -6.013 -15.754 1.00 96.94 106 GLY A C 1
ATOM 766 O O . GLY A 1 106 ? 4.515 -5.327 -14.731 1.00 96.94 106 GLY A O 1
ATOM 767 N N . LEU A 1 107 ? 3.584 -5.793 -16.729 1.00 97.62 107 LEU A N 1
ATOM 768 C CA . LEU A 1 107 ? 2.626 -4.689 -16.774 1.00 97.62 107 LEU A CA 1
ATOM 769 C C . LEU A 1 107 ? 1.368 -5.005 -15.957 1.00 97.62 107 LEU A C 1
ATOM 771 O O . LEU A 1 107 ? 0.745 -6.041 -16.177 1.00 97.62 107 LEU A O 1
ATOM 775 N N . THR A 1 108 ? 0.949 -4.077 -15.097 1.00 98.50 108 THR A N 1
ATOM 776 C CA . THR A 1 108 ? -0.410 -4.043 -14.541 1.00 98.50 108 THR A CA 1
ATOM 777 C C . THR A 1 108 ? -1.346 -3.334 -15.517 1.00 98.50 108 THR A C 1
ATOM 779 O O . THR A 1 108 ? -1.024 -2.257 -16.029 1.00 98.50 108 THR A O 1
ATOM 782 N N . ARG A 1 109 ? -2.529 -3.901 -15.755 1.00 97.94 109 ARG A N 1
ATOM 783 C CA . ARG A 1 109 ? -3.546 -3.338 -16.652 1.00 97.94 109 ARG A CA 1
ATOM 784 C C . ARG A 1 109 ? -4.628 -2.587 -15.891 1.00 97.94 109 ARG A C 1
ATOM 786 O O . ARG A 1 109 ? -4.960 -2.923 -14.758 1.00 97.94 109 ARG A O 1
ATOM 793 N N . ASN A 1 110 ? -5.198 -1.568 -16.528 1.00 97.75 110 ASN A N 1
ATOM 794 C CA . ASN A 1 110 ? -6.345 -0.867 -15.967 1.00 97.75 110 ASN A CA 1
ATOM 795 C C . ASN A 1 110 ? -7.609 -1.751 -16.063 1.00 97.75 110 ASN A C 1
ATOM 797 O O . ASN A 1 110 ? -7.916 -2.227 -17.160 1.00 97.75 110 ASN A O 1
ATOM 801 N N . PRO A 1 111 ? -8.365 -1.944 -14.966 1.00 96.12 111 PRO A N 1
ATOM 802 C CA . PRO A 1 111 ? -9.556 -2.802 -14.951 1.00 96.12 111 PRO A CA 1
ATOM 803 C C . PRO A 1 111 ? -10.698 -2.314 -15.847 1.00 96.12 111 PRO A C 1
ATOM 805 O O . PRO A 1 111 ? -11.506 -3.111 -16.310 1.00 96.12 111 PRO A O 1
ATOM 808 N N . TRP A 1 112 ? -10.767 -1.007 -16.106 1.00 96.50 112 TRP A N 1
ATOM 809 C CA . TRP A 1 112 ? -11.799 -0.410 -16.954 1.00 96.50 112 TRP A CA 1
ATOM 810 C C . TRP A 1 112 ? -11.485 -0.546 -18.442 1.00 96.50 112 TRP A C 1
ATOM 812 O O . TRP A 1 112 ? -12.394 -0.607 -19.267 1.00 96.50 112 TRP A O 1
ATOM 822 N N . ASN A 1 113 ? -10.199 -0.556 -18.798 1.00 96.12 113 ASN A N 1
ATOM 823 C CA . ASN A 1 113 ? -9.738 -0.747 -20.167 1.00 96.12 113 ASN A CA 1
ATOM 824 C C . ASN A 1 113 ? -8.272 -1.225 -20.169 1.00 96.12 113 ASN A C 1
ATOM 826 O O . ASN A 1 113 ? -7.386 -0.420 -19.875 1.00 96.12 113 ASN A O 1
ATOM 830 N N . PRO A 1 114 ? -7.975 -2.472 -20.581 1.00 94.88 114 PRO A N 1
ATOM 831 C CA . PRO A 1 114 ? -6.624 -3.035 -20.518 1.00 94.88 114 PRO A CA 1
ATOM 832 C C . PRO A 1 114 ? -5.585 -2.342 -21.418 1.00 94.88 114 PRO A C 1
ATOM 834 O O . PRO A 1 114 ? -4.384 -2.580 -21.247 1.00 94.88 114 PRO A O 1
ATOM 837 N N . ALA A 1 115 ? -6.023 -1.496 -22.360 1.00 94.62 115 ALA A N 1
ATOM 838 C CA . ALA A 1 115 ? -5.159 -0.651 -23.187 1.00 94.62 115 ALA A CA 1
ATOM 839 C C . ALA A 1 115 ? -4.756 0.673 -22.502 1.00 94.62 115 ALA A C 1
ATOM 841 O O . ALA A 1 115 ? -3.895 1.389 -23.012 1.00 94.62 115 ALA A O 1
ATOM 842 N N . MET A 1 116 ? -5.361 1.008 -21.358 1.00 96.00 116 MET A N 1
ATOM 843 C CA . MET A 1 116 ? -5.074 2.218 -20.586 1.00 96.00 116 MET A CA 1
ATOM 844 C C . MET A 1 116 ? -4.165 1.912 -19.392 1.00 96.00 116 MET A C 1
ATOM 846 O O . MET A 1 116 ? -4.159 0.809 -18.845 1.00 96.00 116 MET A O 1
ATOM 850 N N . SER A 1 117 ? -3.408 2.919 -18.952 1.00 96.75 117 SER A N 1
ATOM 851 C CA . SER A 1 117 ? -2.595 2.816 -17.736 1.00 96.75 117 SER A CA 1
ATOM 852 C C . SER A 1 117 ? -3.487 2.767 -16.485 1.00 96.75 117 SER A C 1
ATOM 854 O O . SER A 1 117 ? -4.433 3.557 -16.390 1.00 96.75 117 SER A O 1
ATOM 856 N N . PRO A 1 118 ? -3.177 1.928 -15.478 1.00 97.94 118 PRO A N 1
ATOM 857 C CA . PRO A 1 118 ? -3.788 2.013 -14.149 1.00 97.94 118 PRO A CA 1
ATOM 858 C C . PRO A 1 118 ? -3.231 3.196 -13.329 1.00 97.94 118 PRO A C 1
ATOM 860 O O . PRO A 1 118 ? -3.497 3.301 -12.136 1.00 97.94 118 PRO A O 1
ATOM 863 N N . GLY A 1 119 ? -2.426 4.076 -13.931 1.00 98.38 119 GLY A N 1
ATOM 864 C CA . GLY A 1 119 ? -1.655 5.097 -13.228 1.00 98.38 119 GLY A CA 1
ATOM 865 C C . GLY A 1 119 ? -0.431 4.507 -12.528 1.00 98.38 119 GLY A C 1
ATOM 866 O O . GLY A 1 119 ? -0.149 3.315 -12.618 1.00 98.38 119 GLY A O 1
ATOM 867 N N . GLY A 1 120 ? 0.321 5.354 -11.828 1.00 97.94 120 GLY A N 1
ATOM 868 C CA . GLY A 1 120 ? 1.525 4.924 -11.132 1.00 97.94 120 GLY A CA 1
ATOM 869 C C . GLY A 1 120 ? 2.030 5.941 -10.108 1.00 97.94 120 GLY A C 1
ATOM 870 O O . GLY A 1 120 ? 1.650 7.109 -10.120 1.00 97.94 120 GLY A O 1
ATOM 871 N N . SER A 1 121 ? 2.880 5.521 -9.176 1.00 98.44 121 SER A N 1
ATOM 872 C CA . SER A 1 121 ? 3.486 4.188 -9.112 1.00 98.44 121 SER A CA 1
ATOM 873 C C . SER A 1 121 ? 2.658 3.139 -8.364 1.00 98.44 121 SER A C 1
ATOM 875 O O . SER A 1 121 ? 2.905 1.953 -8.539 1.00 98.44 121 SER A O 1
ATOM 877 N N . SER A 1 122 ? 1.640 3.519 -7.586 1.00 98.75 122 SER A N 1
ATOM 878 C CA . SER A 1 122 ? 0.778 2.554 -6.874 1.00 98.75 122 SER A CA 1
ATOM 879 C C . SER A 1 122 ? -0.380 2.036 -7.749 1.00 98.75 122 SER A C 1
ATOM 881 O O . SER A 1 122 ? -1.504 1.887 -7.274 1.00 98.75 122 SER A O 1
ATOM 883 N N . GLY A 1 123 ? -0.127 1.796 -9.042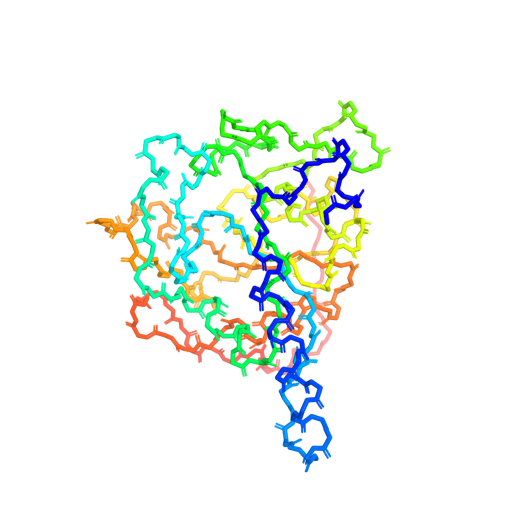 1.00 98.62 123 GLY A N 1
ATOM 884 C CA . GLY A 1 123 ? -1.136 1.336 -10.004 1.00 98.62 123 GLY A CA 1
ATOM 885 C C . GLY A 1 123 ? -1.692 -0.048 -9.674 1.00 98.62 123 GLY A C 1
ATOM 886 O O . GLY A 1 123 ? -2.897 -0.242 -9.793 1.00 98.62 123 GLY A O 1
ATOM 887 N N . GLY A 1 124 ? -0.864 -0.964 -9.152 1.00 98.56 124 GLY A N 1
ATOM 888 C CA . GLY A 1 124 ? -1.328 -2.259 -8.641 1.00 98.56 124 GLY A CA 1
ATOM 889 C C . GLY A 1 124 ? -2.351 -2.103 -7.514 1.00 98.56 124 GLY A C 1
ATOM 890 O O . GLY A 1 124 ? -3.405 -2.725 -7.545 1.00 98.56 124 GLY A O 1
ATOM 891 N N . ALA A 1 125 ? -2.106 -1.195 -6.564 1.00 98.75 125 ALA A N 1
ATOM 892 C CA . ALA A 1 125 ? -3.059 -0.894 -5.493 1.00 98.75 125 ALA A CA 1
ATOM 893 C C . ALA A 1 125 ? -4.367 -0.279 -6.026 1.00 98.75 125 ALA A C 1
ATOM 895 O O . ALA A 1 125 ? -5.447 -0.665 -5.585 1.00 98.75 125 ALA A O 1
ATOM 896 N N . GLY A 1 126 ? -4.286 0.630 -7.004 1.00 98.69 126 GLY A N 1
ATOM 897 C CA . GLY A 1 126 ? -5.468 1.205 -7.654 1.00 98.69 126 GLY A CA 1
ATOM 898 C C . GLY A 1 126 ? -6.309 0.167 -8.403 1.00 98.69 126 GLY A C 1
ATOM 899 O O . GLY A 1 126 ? -7.526 0.115 -8.226 1.00 98.69 126 GLY A O 1
ATOM 900 N N . ALA A 1 127 ? -5.663 -0.694 -9.189 1.00 98.50 127 ALA A N 1
ATOM 901 C CA . ALA A 1 127 ? -6.325 -1.762 -9.930 1.00 98.50 127 ALA A CA 1
ATOM 902 C C . ALA A 1 127 ? -6.917 -2.834 -8.996 1.00 98.50 127 ALA A C 1
ATOM 904 O O . ALA A 1 127 ? -8.039 -3.295 -9.216 1.00 98.50 127 ALA A O 1
ATOM 905 N N . ALA A 1 128 ? -6.211 -3.187 -7.918 1.00 98.25 128 ALA A N 1
ATOM 906 C CA . ALA A 1 128 ? -6.703 -4.108 -6.894 1.00 98.25 128 ALA A CA 1
ATOM 907 C C . ALA A 1 128 ? -7.939 -3.555 -6.163 1.00 98.25 128 ALA A C 1
ATOM 909 O O . ALA A 1 128 ? -8.905 -4.291 -5.944 1.00 98.25 128 ALA A O 1
ATOM 910 N N . ALA A 1 129 ? -7.945 -2.253 -5.849 1.00 98.38 129 ALA A N 1
ATOM 911 C CA . ALA A 1 129 ? -9.088 -1.584 -5.231 1.00 98.38 129 ALA A CA 1
ATOM 912 C C . ALA A 1 129 ? -10.333 -1.637 -6.122 1.00 98.38 129 ALA A C 1
ATOM 914 O O . ALA A 1 129 ? -11.416 -1.983 -5.637 1.00 98.38 129 ALA A O 1
ATOM 915 N N . ALA A 1 130 ? -10.172 -1.338 -7.414 1.00 97.81 130 ALA A N 1
ATOM 916 C CA . ALA A 1 130 ? -11.264 -1.343 -8.383 1.00 97.81 130 ALA A CA 1
ATOM 917 C C . ALA A 1 130 ? -11.856 -2.746 -8.616 1.00 97.81 130 ALA A C 1
ATOM 919 O O . ALA A 1 130 ? -13.068 -2.860 -8.777 1.00 97.81 130 ALA A O 1
ATOM 920 N N . ASN A 1 131 ? -11.045 -3.810 -8.559 1.00 95.81 131 ASN A N 1
ATOM 921 C CA . ASN A 1 131 ? -11.525 -5.195 -8.712 1.00 95.81 131 ASN A CA 1
ATOM 922 C C . ASN A 1 131 ? -11.974 -5.874 -7.415 1.00 95.81 131 ASN A C 1
ATOM 924 O O . ASN A 1 131 ? -12.478 -6.993 -7.448 1.00 95.81 131 ASN A O 1
ATOM 928 N N . GLY A 1 132 ? -11.795 -5.237 -6.260 1.00 94.88 132 GLY A N 1
ATOM 929 C CA . GLY A 1 132 ? -12.260 -5.809 -5.002 1.00 94.88 132 GLY A CA 1
ATOM 930 C C . GLY A 1 132 ? -11.379 -6.899 -4.405 1.00 94.88 132 GLY A C 1
ATOM 931 O O . GLY A 1 132 ? -11.887 -7.741 -3.673 1.00 94.88 132 GLY A O 1
ATOM 932 N N . TYR A 1 133 ? -10.065 -6.863 -4.642 1.00 94.56 133 TYR A N 1
ATOM 933 C CA . TYR A 1 133 ? -9.133 -7.850 -4.065 1.00 94.56 133 TYR A CA 1
ATOM 934 C C . TYR A 1 133 ? -8.891 -7.673 -2.560 1.00 94.56 133 TYR A C 1
ATOM 936 O O . TYR A 1 133 ? -8.231 -8.491 -1.928 1.00 94.56 133 TYR A O 1
ATOM 944 N N . GLY A 1 134 ? -9.421 -6.599 -1.984 1.00 95.06 134 GLY A N 1
ATOM 945 C CA . GLY A 1 134 ? -9.376 -6.296 -0.565 1.00 95.06 134 GLY A CA 1
ATOM 946 C C . GLY A 1 134 ? -10.223 -5.071 -0.241 1.00 95.06 134 GLY A C 1
ATOM 947 O O . GLY A 1 134 ? -10.929 -4.518 -1.100 1.00 95.06 134 GLY A O 1
ATOM 948 N N . ALA A 1 135 ? -10.170 -4.665 1.024 1.00 97.00 135 ALA A N 1
ATOM 949 C CA . ALA A 1 135 ? -10.807 -3.435 1.492 1.00 97.00 135 ALA A CA 1
ATOM 950 C C . ALA A 1 135 ? -9.834 -2.247 1.488 1.00 97.00 135 ALA A C 1
ATOM 952 O O . ALA A 1 135 ? -10.236 -1.117 1.213 1.00 97.00 135 ALA A O 1
ATOM 953 N N . ILE A 1 136 ? -8.555 -2.506 1.781 1.00 98.62 136 ILE A N 1
ATOM 954 C CA . ILE A 1 136 ? -7.510 -1.487 1.916 1.00 98.62 136 ILE A CA 1
ATOM 955 C C . ILE A 1 136 ? -6.301 -1.898 1.080 1.00 98.62 136 ILE A C 1
ATOM 957 O O . ILE A 1 136 ? -5.743 -2.982 1.261 1.00 98.62 136 ILE A O 1
ATOM 961 N N . HIS A 1 137 ? -5.863 -1.002 0.198 1.00 98.81 137 HIS A N 1
ATOM 962 C CA . HIS A 1 137 ? -4.696 -1.221 -0.646 1.00 98.81 137 HIS A CA 1
ATOM 963 C C . HIS A 1 137 ? -3.644 -0.166 -0.336 1.00 98.81 137 HIS A C 1
ATOM 965 O O . HIS A 1 137 ? -3.780 1.005 -0.698 1.00 98.81 137 HIS A O 1
ATOM 971 N N . HIS A 1 138 ? -2.603 -0.574 0.383 1.00 98.75 138 HIS A N 1
ATOM 972 C CA . HIS A 1 138 ? -1.504 0.308 0.743 1.00 98.75 138 HIS A CA 1
ATOM 973 C C . HIS A 1 138 ? -0.723 0.754 -0.503 1.00 98.75 138 HIS A C 1
ATOM 975 O O . HIS A 1 138 ? -0.546 0.011 -1.472 1.00 98.75 138 HIS A O 1
ATOM 981 N N . GLY A 1 139 ? -0.253 1.998 -0.455 1.00 98.44 139 GLY A N 1
ATOM 982 C CA . GLY A 1 139 ? 0.655 2.581 -1.428 1.00 98.44 139 GLY A CA 1
ATOM 983 C C . GLY A 1 139 ? 1.383 3.794 -0.853 1.00 98.44 139 GLY A C 1
ATOM 984 O O . GLY A 1 139 ? 1.300 4.107 0.335 1.00 98.44 139 GLY A O 1
ATOM 985 N N . ASN A 1 140 ? 2.092 4.511 -1.717 1.00 98.06 140 ASN A N 1
ATOM 986 C CA . ASN A 1 140 ? 2.823 5.722 -1.350 1.00 98.06 140 ASN A CA 1
ATOM 987 C C . ASN A 1 140 ? 2.788 6.757 -2.475 1.00 98.06 140 ASN A C 1
ATOM 989 O O . ASN A 1 140 ? 2.570 6.422 -3.640 1.00 98.06 140 ASN A O 1
ATOM 993 N N . ASP A 1 141 ? 2.967 8.027 -2.112 1.00 98.44 141 ASP A N 1
ATOM 994 C CA . ASP A 1 141 ? 2.854 9.185 -3.003 1.00 98.44 141 ASP A CA 1
ATOM 995 C C . ASP A 1 141 ? 4.006 10.160 -2.756 1.00 98.44 141 ASP A C 1
ATOM 997 O O . ASP A 1 141 ? 4.209 10.606 -1.630 1.00 98.44 141 ASP A O 1
ATOM 1001 N N . ILE A 1 142 ? 4.747 10.472 -3.823 1.00 96.69 142 ILE A N 1
ATOM 1002 C CA . ILE A 1 142 ? 5.729 11.568 -3.882 1.00 96.69 142 ILE A CA 1
ATOM 1003 C C . ILE A 1 142 ? 5.169 12.698 -4.755 1.00 96.69 142 ILE A C 1
ATOM 1005 O O . ILE A 1 142 ? 5.019 13.833 -4.311 1.00 96.69 142 ILE A O 1
ATOM 1009 N N . GLY A 1 143 ? 4.854 12.373 -6.013 1.00 95.38 143 GLY A N 1
ATOM 1010 C CA . GLY A 1 143 ? 4.398 13.327 -7.031 1.00 95.38 143 GLY A CA 1
ATOM 1011 C C . GLY A 1 143 ? 2.993 13.054 -7.571 1.00 95.38 143 GLY A C 1
ATOM 1012 O O . GLY A 1 143 ? 2.619 13.610 -8.595 1.00 95.38 143 GLY A O 1
ATOM 1013 N N . GLY A 1 144 ? 2.215 12.194 -6.916 1.00 97.56 144 GLY A N 1
ATOM 1014 C CA . GLY A 1 144 ? 0.895 11.751 -7.378 1.00 97.56 144 GLY A CA 1
ATOM 1015 C C . GLY A 1 144 ? 0.674 10.245 -7.286 1.00 97.56 144 GLY A C 1
ATOM 1016 O O . GLY A 1 144 ? -0.347 9.763 -7.750 1.00 97.56 144 GLY A O 1
ATOM 1017 N N . SER A 1 145 ? 1.600 9.477 -6.713 1.00 98.38 145 SER A N 1
ATOM 1018 C CA . SER A 1 145 ? 1.582 8.014 -6.816 1.00 98.38 145 SER A CA 1
ATOM 1019 C C . SER A 1 145 ? 0.512 7.284 -5.999 1.00 98.38 145 SER A C 1
ATOM 1021 O O . SER A 1 145 ? 0.403 6.070 -6.141 1.00 98.38 145 SER A O 1
ATOM 1023 N N . LEU A 1 146 ? -0.303 7.994 -5.216 1.00 98.75 146 LEU A N 1
ATOM 1024 C CA . LEU A 1 146 ? -1.600 7.508 -4.729 1.00 98.75 146 LEU A CA 1
ATOM 1025 C C . LEU A 1 146 ? -2.737 8.110 -5.562 1.00 98.75 146 LEU A C 1
ATOM 1027 O O . LEU A 1 146 ? -3.599 7.398 -6.070 1.00 98.75 146 LEU A O 1
ATOM 1031 N N . ARG A 1 147 ? -2.711 9.438 -5.734 1.00 98.69 147 ARG A N 1
ATOM 1032 C CA . ARG A 1 147 ? -3.792 10.213 -6.366 1.00 98.69 147 ARG A CA 1
ATOM 1033 C C . ARG A 1 147 ? -4.012 9.861 -7.835 1.00 98.69 147 ARG A C 1
ATOM 1035 O O . ARG A 1 147 ? -5.152 9.742 -8.257 1.00 98.69 147 ARG A O 1
ATOM 1042 N N . PHE A 1 148 ? -2.948 9.674 -8.609 1.00 98.56 148 PHE A N 1
ATOM 1043 C CA . PHE A 1 148 ? -3.046 9.346 -10.026 1.00 98.56 148 PHE A CA 1
ATOM 1044 C C . PHE A 1 148 ? -3.595 7.931 -10.258 1.00 98.56 148 PHE A C 1
ATOM 1046 O O . PHE A 1 148 ? -4.570 7.826 -11.001 1.00 98.56 148 PHE A O 1
ATOM 1053 N N . PRO A 1 149 ? -3.093 6.866 -9.595 1.00 98.75 149 PRO A N 1
ATOM 1054 C CA . PRO A 1 149 ? -3.768 5.570 -9.617 1.00 98.75 149 PRO A CA 1
ATOM 1055 C C . PRO A 1 149 ? -5.233 5.633 -9.186 1.00 98.75 149 PRO A C 1
ATOM 1057 O O . PRO A 1 149 ? -6.080 5.019 -9.828 1.00 98.75 149 PRO A O 1
ATOM 1060 N N . ALA A 1 150 ? -5.561 6.398 -8.143 1.00 98.75 150 ALA A N 1
ATOM 1061 C CA . ALA A 1 150 ? -6.944 6.523 -7.698 1.00 98.75 150 ALA A CA 1
ATOM 1062 C C . ALA A 1 150 ? -7.849 7.142 -8.778 1.00 98.75 150 ALA A C 1
ATOM 1064 O O . ALA A 1 150 ? -8.893 6.578 -9.102 1.00 98.75 150 ALA A O 1
ATOM 1065 N N . THR A 1 151 ? -7.401 8.227 -9.417 1.00 98.31 151 THR A N 1
ATOM 1066 C CA . THR A 1 151 ? -8.100 8.844 -10.554 1.00 98.31 151 THR A CA 1
ATOM 1067 C C . THR A 1 151 ? -8.229 7.887 -11.738 1.00 98.31 151 THR A C 1
ATOM 1069 O O . THR A 1 151 ? -9.307 7.768 -12.311 1.00 98.31 151 THR A O 1
ATOM 1072 N N . ALA A 1 152 ? -7.152 7.188 -12.106 1.00 98.31 152 ALA A N 1
ATOM 1073 C CA . ALA A 1 152 ? -7.130 6.300 -13.268 1.00 98.31 152 ALA A CA 1
ATOM 1074 C C . ALA A 1 152 ? -8.037 5.068 -13.106 1.00 98.31 152 ALA A C 1
ATOM 1076 O O . ALA A 1 152 ? -8.542 4.550 -14.101 1.00 98.31 152 ALA A O 1
ATOM 1077 N N . ASN A 1 153 ? -8.245 4.602 -11.871 1.00 98.56 153 ASN A N 1
ATOM 1078 C CA . ASN A 1 153 ? -9.059 3.422 -11.571 1.00 98.56 153 ASN A CA 1
ATOM 1079 C C . ASN A 1 153 ? -10.426 3.765 -10.955 1.00 98.56 153 ASN A C 1
ATOM 1081 O O . ASN A 1 153 ? -11.158 2.849 -10.597 1.00 98.56 153 ASN A O 1
ATOM 1085 N N . GLY A 1 154 ? -10.794 5.044 -10.830 1.00 98.25 154 GLY A N 1
ATOM 1086 C CA . GLY A 1 154 ? -12.106 5.447 -10.307 1.00 98.25 154 GLY A CA 1
ATOM 1087 C C . GLY A 1 154 ? -12.334 5.070 -8.838 1.00 98.25 154 GLY A C 1
ATOM 1088 O O . GLY A 1 154 ? -13.427 4.644 -8.475 1.00 98.25 154 GLY A O 1
ATOM 1089 N N . VAL A 1 155 ? -11.304 5.199 -7.999 1.00 98.69 155 VAL A N 1
ATOM 1090 C CA . VAL A 1 155 ? -11.329 4.835 -6.570 1.00 98.69 155 VAL A CA 1
ATOM 1091 C C . VAL A 1 155 ? -10.881 6.004 -5.684 1.00 98.69 155 VAL A C 1
ATOM 1093 O O . VAL A 1 155 ? -10.446 7.047 -6.173 1.00 98.69 155 VAL A O 1
ATOM 1096 N N . ALA A 1 156 ? -11.011 5.861 -4.366 1.00 98.81 156 ALA A N 1
ATOM 1097 C CA . ALA A 1 156 ? -10.747 6.917 -3.396 1.00 98.81 156 ALA A CA 1
ATOM 1098 C C . ALA A 1 156 ? -9.347 6.806 -2.775 1.00 98.81 156 ALA A C 1
ATOM 1100 O O . ALA A 1 156 ? -8.843 5.722 -2.491 1.00 98.81 156 ALA A O 1
ATOM 1101 N N . THR A 1 157 ? -8.733 7.956 -2.499 1.00 98.75 157 THR A N 1
ATOM 1102 C CA . THR A 1 157 ? -7.492 8.060 -1.723 1.00 98.75 157 THR A CA 1
ATOM 1103 C C . THR A 1 157 ? -7.372 9.455 -1.123 1.00 98.75 157 THR A C 1
ATOM 1105 O O . THR A 1 157 ? -8.005 10.408 -1.579 1.00 98.75 157 THR A O 1
ATOM 1108 N N . VAL A 1 158 ? -6.472 9.603 -0.159 1.00 97.31 158 VAL A N 1
ATOM 1109 C CA . VAL A 1 158 ? -5.881 10.891 0.209 1.00 97.31 158 VAL A CA 1
ATOM 1110 C C . VAL A 1 158 ? -4.364 10.766 0.113 1.00 97.31 158 VAL A C 1
ATOM 1112 O O . VAL A 1 158 ? -3.828 9.683 0.334 1.00 97.31 158 VAL A O 1
ATOM 1115 N N . LYS A 1 159 ? -3.663 11.851 -0.226 1.00 97.69 159 LYS A N 1
ATOM 1116 C CA . LYS A 1 159 ? -2.231 11.970 0.068 1.00 97.69 159 LYS A CA 1
ATOM 1117 C C . LYS A 1 159 ? -2.117 12.615 1.449 1.00 97.69 159 LYS A C 1
ATOM 1119 O O . LYS A 1 159 ? -2.393 13.814 1.537 1.00 97.69 159 LYS A O 1
ATOM 1124 N N . PRO A 1 160 ? -1.720 11.890 2.507 1.00 95.44 160 PRO A N 1
ATOM 1125 C CA . PRO A 1 160 ? -1.591 12.499 3.822 1.00 95.44 160 PRO A CA 1
ATOM 1126 C C . PRO A 1 160 ? -0.587 13.661 3.840 1.00 95.44 160 PRO A C 1
ATOM 1128 O O . PRO A 1 160 ? 0.249 13.826 2.937 1.00 95.44 160 PRO A O 1
ATOM 1131 N N . GLY A 1 161 ? -0.677 14.482 4.888 1.00 93.56 161 GLY A N 1
ATOM 1132 C CA . GLY A 1 161 ? 0.386 15.428 5.223 1.00 93.56 161 GLY A CA 1
ATOM 1133 C C . GLY A 1 161 ? 1.705 14.691 5.468 1.00 93.56 161 GLY A C 1
ATOM 1134 O O . GLY A 1 161 ? 1.700 13.531 5.887 1.00 93.56 161 GLY A O 1
ATOM 1135 N N . GLN A 1 162 ? 2.829 15.351 5.187 1.00 94.06 162 GLN A N 1
ATOM 1136 C CA . GLN A 1 162 ? 4.146 14.806 5.520 1.00 94.06 162 GLN A CA 1
ATOM 1137 C C . GLN A 1 162 ? 4.225 14.546 7.036 1.00 94.06 162 GLN A C 1
ATOM 1139 O O . GLN A 1 162 ? 3.593 15.258 7.818 1.00 94.06 162 GLN A O 1
ATOM 1144 N N . GLY A 1 163 ? 4.890 13.455 7.423 1.00 93.12 163 GLY A N 1
ATOM 1145 C CA . GLY A 1 163 ? 5.006 13.045 8.825 1.00 93.12 163 GLY A CA 1
ATOM 1146 C C . GLY A 1 163 ? 3.749 12.408 9.427 1.00 93.12 163 GLY A C 1
ATOM 1147 O O . GLY A 1 163 ? 3.750 12.051 10.601 1.00 93.12 163 GLY A O 1
ATOM 1148 N N . ARG A 1 164 ? 2.661 12.233 8.659 1.00 95.62 164 ARG A N 1
ATOM 1149 C CA . ARG A 1 164 ? 1.422 11.625 9.177 1.00 95.62 164 ARG A CA 1
ATOM 1150 C C . ARG A 1 164 ? 1.541 10.120 9.423 1.00 95.62 164 ARG A C 1
ATOM 1152 O O . ARG A 1 164 ? 0.998 9.627 10.402 1.00 95.62 164 ARG A O 1
ATOM 1159 N N . ILE A 1 165 ? 2.184 9.395 8.514 1.00 96.75 165 ILE A N 1
ATOM 1160 C CA . ILE A 1 165 ? 2.384 7.943 8.596 1.00 96.75 165 ILE A CA 1
ATOM 1161 C C . ILE A 1 165 ? 3.880 7.693 8.454 1.00 96.75 165 ILE A C 1
ATOM 1163 O O . ILE A 1 165 ? 4.478 8.188 7.496 1.00 96.75 165 ILE A O 1
ATOM 1167 N N . ALA A 1 166 ? 4.456 6.935 9.389 1.00 96.19 166 ALA A N 1
ATOM 1168 C CA . ALA A 1 166 ? 5.872 6.595 9.373 1.00 96.19 166 ALA A CA 1
ATOM 1169 C C . ALA A 1 166 ? 6.252 5.814 8.102 1.00 96.19 166 ALA A C 1
ATOM 1171 O O . ALA A 1 166 ? 5.529 4.922 7.650 1.00 96.19 166 ALA A O 1
ATOM 1172 N N . ALA A 1 167 ? 7.406 6.145 7.534 1.00 94.19 167 ALA A N 1
ATOM 1173 C CA . ALA A 1 167 ? 7.926 5.613 6.282 1.00 94.19 167 ALA A CA 1
ATOM 1174 C C . ALA A 1 167 ? 9.340 5.030 6.464 1.00 94.19 167 ALA A C 1
ATOM 1176 O O . ALA A 1 167 ? 10.254 5.362 5.709 1.00 94.19 167 ALA A O 1
ATOM 1177 N N . TYR A 1 168 ? 9.491 4.159 7.465 1.00 95.31 168 TYR A N 1
ATOM 1178 C CA . TYR A 1 168 ? 10.709 3.392 7.729 1.00 95.31 168 TYR A CA 1
ATOM 1179 C C . TYR A 1 168 ? 10.672 2.022 7.028 1.00 95.31 168 TYR A C 1
ATOM 1181 O O . TYR A 1 168 ? 9.675 1.297 7.118 1.00 95.31 168 TYR A O 1
ATOM 1189 N N . ASN A 1 169 ? 11.767 1.678 6.348 1.00 95.94 169 ASN A N 1
ATOM 1190 C CA . ASN A 1 169 ? 12.007 0.370 5.736 1.00 95.94 169 ASN A CA 1
ATOM 1191 C C . ASN A 1 169 ? 13.261 -0.255 6.386 1.00 95.94 169 ASN A C 1
ATOM 1193 O O . ASN A 1 169 ? 14.369 0.182 6.070 1.00 95.94 169 ASN A O 1
ATOM 1197 N N . PRO A 1 170 ? 13.107 -1.238 7.289 1.00 94.81 170 PRO A N 1
ATOM 1198 C CA . PRO A 1 170 ? 14.207 -1.984 7.903 1.00 94.81 170 PRO A CA 1
ATOM 1199 C C . PRO A 1 170 ? 15.253 -2.573 6.945 1.00 94.81 170 PRO A C 1
ATOM 1201 O O . PRO A 1 170 ? 16.419 -2.688 7.314 1.00 94.81 170 PRO A O 1
ATOM 1204 N N . SER A 1 171 ? 14.858 -2.969 5.732 1.00 94.94 171 SER A N 1
ATOM 1205 C CA . SER A 1 171 ? 15.766 -3.556 4.737 1.00 94.94 171 SER A CA 1
ATOM 1206 C C . SER A 1 171 ? 16.625 -2.516 4.010 1.00 94.94 171 SER A C 1
ATOM 1208 O O . SER A 1 171 ? 17.589 -2.874 3.329 1.00 94.94 171 SER A O 1
ATOM 1210 N N . ALA A 1 172 ? 16.295 -1.225 4.139 1.00 91.75 172 ALA A N 1
ATOM 1211 C CA . ALA A 1 172 ? 16.990 -0.167 3.427 1.00 91.75 172 ALA A CA 1
ATOM 1212 C C . ALA A 1 172 ? 18.443 -0.037 3.932 1.00 91.75 172 ALA A C 1
ATOM 1214 O O . ALA A 1 172 ? 18.667 0.192 5.121 1.00 91.75 172 ALA A O 1
ATOM 1215 N N . PRO A 1 173 ? 19.455 -0.109 3.045 1.00 86.81 173 PRO A N 1
ATOM 1216 C CA . PRO A 1 173 ? 20.863 -0.059 3.453 1.00 86.81 173 PRO A CA 1
ATOM 1217 C C . PRO A 1 173 ? 21.322 1.346 3.868 1.00 86.81 173 PRO A C 1
ATOM 1219 O O . PRO A 1 173 ? 22.386 1.508 4.463 1.00 86.81 173 PRO A O 1
ATOM 1222 N N . ALA A 1 174 ? 20.555 2.370 3.500 1.00 88.75 174 ALA A N 1
ATOM 1223 C CA . ALA A 1 174 ? 20.821 3.763 3.802 1.00 88.75 174 ALA A CA 1
ATOM 1224 C C . ALA A 1 174 ? 19.509 4.546 3.843 1.00 88.75 174 ALA A C 1
ATOM 1226 O O . ALA A 1 174 ? 18.489 4.119 3.294 1.00 88.75 174 ALA A O 1
ATOM 1227 N N . GLU A 1 175 ? 19.568 5.726 4.453 1.00 87.31 175 GLU A N 1
ATOM 1228 C CA . GLU A 1 175 ? 18.409 6.600 4.538 1.00 87.31 175 GLU A CA 1
ATOM 1229 C C . GLU A 1 175 ? 18.006 7.152 3.163 1.00 87.31 175 GLU A C 1
ATOM 1231 O O . GLU A 1 175 ? 18.832 7.324 2.258 1.00 87.31 175 GLU A O 1
ATOM 1236 N N . ARG A 1 176 ? 16.713 7.450 2.997 1.00 88.69 176 ARG A N 1
ATOM 1237 C CA . ARG A 1 176 ? 16.179 7.979 1.737 1.00 88.69 176 ARG A CA 1
ATOM 1238 C C . ARG A 1 176 ? 16.830 9.323 1.402 1.00 88.69 176 ARG A C 1
ATOM 1240 O O . ARG A 1 176 ? 17.138 10.113 2.286 1.00 88.69 176 ARG A O 1
ATOM 1247 N N . GLY A 1 177 ? 16.978 9.646 0.118 1.00 91.06 177 GLY A N 1
ATOM 1248 C CA . GLY A 1 177 ? 17.425 10.984 -0.288 1.00 91.06 177 GLY A CA 1
ATOM 1249 C C . GLY A 1 177 ? 16.472 12.087 0.200 1.00 91.06 177 GLY A C 1
ATOM 1250 O O . GLY A 1 177 ? 15.274 11.849 0.365 1.00 91.06 177 GLY A O 1
ATOM 1251 N N . LEU A 1 178 ? 16.986 13.311 0.379 1.00 92.19 178 LEU A N 1
ATOM 1252 C CA . LEU A 1 178 ? 16.240 14.436 0.969 1.00 92.19 178 LEU A CA 1
ATOM 1253 C C . LEU A 1 178 ? 14.880 14.695 0.294 1.00 92.19 178 LEU A C 1
ATOM 1255 O O . LEU A 1 178 ? 13.887 14.934 0.974 1.00 92.19 178 LEU A O 1
ATOM 1259 N N . LEU A 1 179 ? 14.806 14.585 -1.036 1.00 92.62 179 LEU A N 1
ATOM 1260 C CA . LEU A 1 179 ? 13.548 14.730 -1.775 1.00 92.62 179 LEU A CA 1
ATOM 1261 C C . LEU A 1 179 ? 12.494 13.718 -1.308 1.00 92.62 179 LEU A C 1
ATOM 1263 O O . LEU A 1 179 ? 11.355 14.086 -1.029 1.00 92.62 179 LEU A O 1
ATOM 1267 N N . ALA A 1 180 ? 12.869 12.444 -1.195 1.00 91.62 180 ALA A N 1
ATOM 1268 C CA . ALA A 1 180 ? 11.953 11.398 -0.764 1.00 91.62 180 ALA A CA 1
ATOM 1269 C C . ALA A 1 180 ? 11.561 11.570 0.710 1.00 91.62 180 ALA A C 1
ATOM 1271 O O . ALA A 1 180 ? 10.394 11.374 1.033 1.00 91.62 180 ALA A O 1
ATOM 1272 N N . GLN A 1 181 ? 12.476 12.004 1.581 1.00 91.94 181 GLN A N 1
ATOM 1273 C CA . GLN A 1 181 ? 12.149 12.308 2.981 1.00 91.94 181 GLN A CA 1
ATOM 1274 C C . GLN A 1 181 ? 11.106 13.436 3.120 1.00 91.94 181 GLN A C 1
ATOM 1276 O O . GLN A 1 181 ? 10.215 13.369 3.967 1.00 91.94 181 GLN A O 1
ATOM 1281 N N . LEU A 1 182 ? 11.186 14.465 2.269 1.00 92.81 182 LEU A N 1
ATOM 1282 C CA . LEU A 1 182 ? 10.298 15.631 2.332 1.00 92.81 182 LEU A CA 1
ATOM 1283 C C . LEU A 1 182 ? 8.967 15.441 1.597 1.00 92.81 182 LEU A C 1
ATOM 1285 O O . LEU A 1 182 ? 7.988 16.116 1.912 1.00 92.81 182 LEU A O 1
ATOM 1289 N N . MET A 1 183 ? 8.919 14.563 0.595 1.00 94.88 183 MET A N 1
ATOM 1290 C CA . MET A 1 183 ? 7.766 14.469 -0.308 1.00 94.88 183 MET A CA 1
ATOM 1291 C C . MET A 1 183 ? 7.029 13.135 -0.234 1.00 94.88 183 MET A C 1
ATOM 1293 O O . MET A 1 183 ? 5.830 13.102 -0.505 1.00 94.88 183 MET A O 1
ATOM 1297 N N . SER A 1 184 ? 7.719 12.044 0.109 1.00 95.38 184 SER A N 1
ATOM 1298 C CA . SER A 1 184 ? 7.123 10.710 0.131 1.00 95.38 184 SER A CA 1
ATOM 1299 C C . SER A 1 184 ? 6.267 10.516 1.371 1.00 95.38 184 SER A C 1
ATOM 1301 O O . SER A 1 184 ? 6.741 10.661 2.497 1.00 95.38 184 SER A O 1
ATOM 1303 N N . VAL A 1 185 ? 5.016 10.120 1.160 1.00 97.44 185 VAL A N 1
ATOM 1304 C CA . VAL A 1 185 ? 4.109 9.707 2.230 1.00 97.44 185 VAL A CA 1
ATOM 1305 C C . VAL A 1 185 ? 3.540 8.326 1.948 1.00 97.44 185 VAL A C 1
ATOM 1307 O O . VAL A 1 185 ? 3.317 7.964 0.791 1.00 97.44 185 VAL A O 1
ATOM 1310 N N . GLN A 1 186 ? 3.270 7.570 3.008 1.00 98.12 186 GLN A N 1
ATOM 1311 C CA . GLN A 1 186 ? 2.458 6.357 2.930 1.00 98.12 186 GLN A CA 1
ATOM 1312 C C . GLN A 1 186 ? 0.970 6.727 2.908 1.00 98.12 186 GLN A C 1
ATOM 1314 O O . GLN A 1 186 ? 0.578 7.798 3.376 1.00 98.12 186 GLN A O 1
ATOM 1319 N N . GLY A 1 187 ? 0.134 5.845 2.372 1.00 98.38 187 GLY A N 1
ATOM 1320 C CA . GLY A 1 187 ? -1.315 6.010 2.371 1.00 98.38 187 GLY A CA 1
ATOM 1321 C C . GLY A 1 187 ? -2.031 4.769 1.853 1.00 98.38 187 GLY A C 1
ATOM 1322 O O . GLY A 1 187 ? -1.422 3.718 1.657 1.00 98.38 187 GLY A O 1
ATOM 1323 N N . ALA A 1 188 ? -3.338 4.899 1.650 1.00 98.62 188 ALA A N 1
ATOM 1324 C CA . ALA A 1 188 ? -4.187 3.814 1.184 1.00 98.62 188 ALA A CA 1
ATOM 1325 C C . ALA A 1 188 ? -5.121 4.280 0.070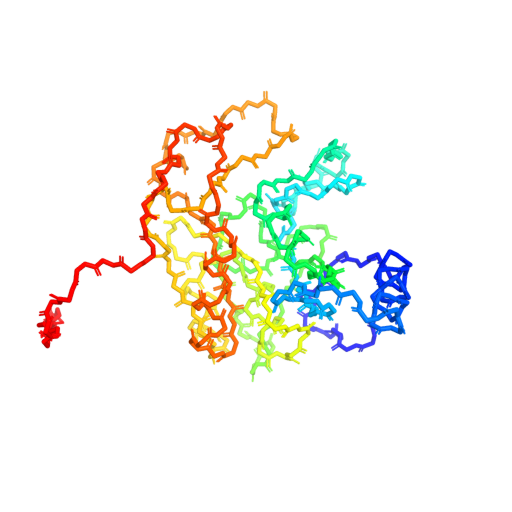 1.00 98.62 188 ALA A C 1
ATOM 1327 O O . ALA A 1 188 ? -5.649 5.393 0.111 1.00 98.62 188 ALA A O 1
ATOM 1328 N N . ILE A 1 189 ? -5.336 3.377 -0.880 1.00 98.88 189 ILE A N 1
ATOM 1329 C CA . ILE A 1 189 ? -6.335 3.471 -1.933 1.00 98.88 189 ILE A CA 1
ATOM 1330 C C . ILE A 1 189 ? -7.450 2.479 -1.590 1.00 98.88 189 ILE A C 1
ATOM 1332 O O . ILE A 1 189 ? -7.186 1.297 -1.365 1.00 98.88 189 ILE A O 1
ATOM 1336 N N . CYS A 1 190 ? -8.692 2.954 -1.540 1.00 98.75 190 CYS A N 1
ATOM 1337 C CA . CYS A 1 190 ? -9.864 2.144 -1.200 1.00 98.75 190 CYS A CA 1
ATOM 1338 C C . CYS A 1 190 ? -11.038 2.490 -2.128 1.00 98.75 190 CYS A C 1
ATOM 1340 O O . CYS A 1 190 ? -11.030 3.530 -2.785 1.00 98.75 190 CYS A O 1
ATOM 1342 N N . ARG A 1 191 ? -12.085 1.656 -2.169 1.00 98.12 191 ARG A N 1
ATOM 1343 C CA . ARG A 1 191 ? -13.301 1.972 -2.948 1.00 98.12 191 ARG A CA 1
ATOM 1344 C C . ARG A 1 191 ? -14.110 3.112 -2.338 1.00 98.12 191 ARG A C 1
ATOM 1346 O O . ARG A 1 191 ? -14.715 3.885 -3.073 1.00 98.12 191 ARG A O 1
ATOM 1353 N N . GLU A 1 192 ? -14.094 3.244 -1.013 1.00 98.06 192 GLU A N 1
ATOM 1354 C CA . GLU A 1 192 ? -14.871 4.258 -0.309 1.00 98.06 192 GLU A CA 1
ATOM 1355 C C . GLU A 1 192 ? -14.007 5.186 0.553 1.00 98.06 192 GLU A C 1
ATOM 1357 O O . GLU A 1 192 ? -13.021 4.782 1.168 1.00 98.06 192 GLU A O 1
ATOM 1362 N N . VAL A 1 193 ? -14.432 6.449 0.670 1.00 98.31 193 VAL A N 1
ATOM 1363 C CA . VAL A 1 193 ? -13.761 7.466 1.502 1.00 98.31 193 VAL A CA 1
ATOM 1364 C C . VAL A 1 193 ? -13.728 7.066 2.982 1.00 98.31 193 VAL A C 1
ATOM 1366 O O . VAL A 1 193 ? -12.759 7.369 3.680 1.00 98.31 193 VAL A O 1
ATOM 1369 N N . ARG A 1 194 ? -14.760 6.362 3.472 1.00 97.81 194 ARG A N 1
ATOM 1370 C CA . ARG A 1 194 ? -14.794 5.872 4.860 1.00 97.81 194 ARG A CA 1
ATOM 1371 C C . ARG A 1 194 ? -13.669 4.872 5.143 1.00 97.81 194 ARG A C 1
ATOM 1373 O O . ARG A 1 194 ? -13.072 4.933 6.215 1.00 97.81 194 ARG A O 1
ATOM 1380 N N . ASP A 1 195 ? -13.325 4.043 4.161 1.00 98.31 195 ASP A N 1
ATOM 1381 C CA . ASP A 1 195 ? -12.269 3.041 4.285 1.00 98.31 195 ASP A CA 1
ATOM 1382 C C . ASP A 1 195 ? -10.891 3.708 4.214 1.00 98.31 195 ASP A C 1
ATOM 1384 O O . ASP A 1 195 ? -9.999 3.357 4.979 1.00 98.31 195 ASP A O 1
ATOM 1388 N N . VAL A 1 196 ? -10.729 4.743 3.375 1.00 98.50 196 VAL A N 1
ATOM 1389 C CA . VAL A 1 196 ? -9.508 5.574 3.354 1.00 98.50 196 VAL A CA 1
ATOM 1390 C C . VAL A 1 196 ? -9.271 6.225 4.719 1.00 98.50 196 VAL A C 1
ATOM 1392 O O . VAL A 1 196 ? -8.140 6.252 5.215 1.00 98.50 196 VAL A O 1
ATOM 1395 N N . LYS A 1 197 ? -10.333 6.742 5.349 1.00 97.69 197 LYS A N 1
ATOM 1396 C CA . LYS A 1 197 ? -10.260 7.337 6.688 1.00 97.69 197 LYS A CA 1
ATOM 1397 C C . LYS A 1 197 ? -9.839 6.302 7.734 1.00 97.69 197 LYS A C 1
ATOM 1399 O O . LYS A 1 197 ? -8.893 6.571 8.470 1.00 97.69 197 LYS A O 1
ATOM 1404 N N . LEU A 1 198 ? -10.502 5.143 7.771 1.00 97.94 198 LEU A N 1
ATOM 1405 C CA . LEU A 1 198 ? -10.177 4.054 8.699 1.00 97.94 198 LEU A CA 1
ATOM 1406 C C . LEU A 1 198 ? -8.731 3.572 8.515 1.00 97.94 198 LEU A C 1
ATOM 1408 O O . LEU A 1 198 ? -7.983 3.472 9.483 1.00 97.94 198 LEU A O 1
ATOM 1412 N N . ALA A 1 199 ? -8.310 3.348 7.269 1.00 98.19 199 ALA A N 1
ATOM 1413 C CA . ALA A 1 199 ? -6.946 2.944 6.952 1.00 98.19 199 ALA A CA 1
ATOM 1414 C C . ALA A 1 199 ? -5.925 3.980 7.441 1.00 98.19 199 ALA A C 1
ATOM 1416 O O . ALA A 1 199 ? -4.911 3.621 8.035 1.00 98.19 199 ALA A O 1
ATOM 1417 N N . THR A 1 200 ? -6.195 5.272 7.232 1.00 97.50 200 THR A N 1
ATOM 1418 C CA . THR A 1 200 ? -5.312 6.348 7.704 1.00 97.50 200 THR A CA 1
ATOM 1419 C C . THR A 1 200 ? -5.191 6.342 9.227 1.00 97.50 200 THR A C 1
ATOM 1421 O O . THR A 1 200 ? -4.080 6.451 9.735 1.00 97.50 200 THR A O 1
ATOM 1424 N N . GLU A 1 201 ? -6.308 6.191 9.945 1.00 97.00 201 GLU A N 1
ATOM 1425 C CA . GLU A 1 201 ? -6.345 6.134 11.413 1.00 97.00 201 GLU A CA 1
ATOM 1426 C C . GLU A 1 201 ? -5.513 4.975 11.972 1.00 97.00 201 GLU A C 1
ATOM 1428 O O . GLU A 1 201 ? -4.768 5.145 12.936 1.00 97.00 201 GLU A O 1
ATOM 1433 N N . ILE A 1 202 ? -5.584 3.819 11.319 1.00 97.62 202 ILE A N 1
ATOM 1434 C CA . ILE A 1 202 ? -4.827 2.631 11.709 1.00 97.62 202 ILE A CA 1
ATOM 1435 C C . ILE A 1 202 ? -3.343 2.810 11.408 1.00 97.62 202 ILE A C 1
ATOM 1437 O O . ILE A 1 202 ? -2.511 2.570 12.273 1.00 97.62 202 ILE A O 1
ATOM 1441 N N . MET A 1 203 ? -2.992 3.278 10.211 1.00 97.50 203 MET A N 1
ATOM 1442 C CA . MET A 1 203 ? -1.598 3.357 9.775 1.00 97.50 203 MET A CA 1
ATOM 1443 C C . MET A 1 203 ? -0.785 4.453 10.479 1.00 97.50 203 MET A C 1
ATOM 1445 O O . MET A 1 203 ? 0.434 4.326 10.559 1.00 97.50 203 MET A O 1
ATOM 1449 N N . MET A 1 204 ? -1.415 5.519 10.981 1.00 95.94 204 MET A N 1
ATOM 1450 C CA . MET A 1 204 ? -0.731 6.716 11.502 1.00 95.94 204 MET A CA 1
ATOM 1451 C C . MET A 1 204 ? -0.150 6.589 12.926 1.00 95.94 204 MET A C 1
ATOM 1453 O O . MET A 1 204 ? 0.132 7.616 13.549 1.00 95.94 204 MET A O 1
ATOM 1457 N N . GLN A 1 205 ? 0.008 5.374 13.467 1.00 95.00 205 GLN A N 1
ATOM 1458 C CA . GLN A 1 205 ? 0.582 5.203 14.807 1.00 95.00 205 GLN A CA 1
ATOM 1459 C C . GLN A 1 205 ? 2.012 5.750 14.868 1.00 95.00 205 GLN A C 1
ATOM 1461 O O . GLN A 1 205 ? 2.738 5.756 13.870 1.00 95.00 205 GLN A O 1
ATOM 1466 N N . HIS A 1 206 ? 2.395 6.231 16.051 1.00 93.88 206 HIS A N 1
ATOM 1467 C CA . HIS A 1 206 ? 3.733 6.757 16.286 1.00 93.88 206 HIS A CA 1
ATOM 1468 C C . HIS A 1 206 ? 4.788 5.664 16.113 1.00 93.88 206 HIS A C 1
ATOM 1470 O O . HIS A 1 206 ? 4.631 4.564 16.638 1.00 93.88 206 HIS A O 1
ATOM 1476 N N . ASP A 1 207 ? 5.875 5.999 15.421 1.00 94.75 207 ASP A N 1
ATOM 1477 C CA . ASP A 1 207 ? 7.045 5.141 15.308 1.00 94.75 207 ASP A CA 1
ATOM 1478 C C . ASP A 1 207 ? 8.321 5.982 15.453 1.00 94.75 207 ASP A C 1
ATOM 1480 O O . ASP A 1 207 ? 8.542 6.882 14.640 1.00 94.75 207 ASP A O 1
ATOM 1484 N N . PRO A 1 208 ? 9.168 5.717 16.463 1.00 92.81 208 PRO A N 1
ATOM 1485 C CA . PRO A 1 208 ? 10.357 6.524 16.726 1.00 92.81 208 PRO A CA 1
ATOM 1486 C C . PRO A 1 208 ? 11.484 6.310 15.704 1.00 92.81 208 PRO A C 1
ATOM 1488 O O . PRO A 1 208 ? 12.459 7.060 15.720 1.00 92.81 208 PRO A O 1
ATOM 1491 N N . ARG A 1 209 ? 11.388 5.298 14.830 1.00 92.50 209 ARG A N 1
ATOM 1492 C CA . ARG A 1 209 ? 12.391 5.025 13.787 1.00 92.50 209 ARG A CA 1
ATOM 1493 C C . ARG A 1 209 ? 12.258 5.969 12.594 1.00 92.50 209 ARG A C 1
ATOM 1495 O O . ARG A 1 209 ? 13.202 6.089 11.821 1.00 92.50 209 ARG A O 1
ATOM 1502 N N . ASP A 1 210 ? 11.116 6.645 12.445 1.00 93.06 210 ASP A N 1
ATOM 1503 C CA . ASP A 1 210 ? 10.942 7.716 11.464 1.00 93.06 210 ASP A CA 1
ATOM 1504 C C . ASP A 1 210 ? 10.984 9.088 12.161 1.00 93.06 210 ASP A C 1
ATOM 1506 O O . ASP A 1 210 ? 9.985 9.507 12.752 1.00 93.06 210 ASP A O 1
ATOM 1510 N N . PRO A 1 211 ? 12.105 9.830 12.077 1.00 90.06 211 PRO A N 1
ATOM 1511 C CA . PRO A 1 211 ? 12.249 11.123 12.746 1.00 90.06 211 PRO A CA 1
ATOM 1512 C C . PRO A 1 211 ? 11.310 12.204 12.190 1.00 90.06 211 PRO A C 1
ATOM 1514 O O . PRO A 1 211 ? 11.156 13.256 12.809 1.00 90.06 211 PRO A O 1
ATOM 1517 N N . TRP A 1 212 ? 10.690 11.971 11.030 1.00 91.50 212 TRP A N 1
ATOM 1518 C CA . TRP A 1 212 ? 9.713 12.883 10.446 1.00 91.50 212 TRP A CA 1
ATOM 1519 C C . TRP A 1 212 ? 8.288 12.619 10.923 1.00 91.50 212 TRP A C 1
ATOM 1521 O O . TRP A 1 212 ? 7.413 13.451 10.674 1.00 91.50 212 TRP A O 1
ATOM 1531 N N . GLN A 1 213 ? 8.021 11.481 11.573 1.00 93.69 213 GLN A N 1
ATOM 1532 C CA . GLN A 1 213 ? 6.679 11.169 12.041 1.00 93.69 213 GLN A CA 1
ATOM 1533 C C . GLN A 1 213 ? 6.293 12.104 13.188 1.00 93.69 213 GLN A C 1
ATOM 1535 O O . GLN A 1 213 ? 7.022 12.282 14.163 1.00 93.69 213 GLN A O 1
ATOM 1540 N N . VAL A 1 214 ? 5.109 12.696 13.066 1.00 89.31 214 VAL A N 1
ATOM 1541 C CA . VAL A 1 214 ? 4.530 13.559 14.090 1.00 89.31 214 VAL A CA 1
ATOM 1542 C C . VAL A 1 214 ? 3.281 12.868 14.638 1.00 89.31 214 VAL A C 1
ATOM 1544 O O . VAL A 1 214 ? 2.363 12.600 13.855 1.00 89.31 214 VAL A O 1
ATOM 1547 N N . PRO A 1 215 ? 3.172 12.631 15.962 1.00 84.94 215 PRO A N 1
ATOM 1548 C CA . PRO A 1 215 ? 1.991 12.035 16.593 1.00 84.94 215 PRO A CA 1
ATOM 1549 C C . PRO A 1 215 ? 0.836 13.050 16.688 1.00 84.94 215 PRO A C 1
ATOM 1551 O O . PRO A 1 215 ? 0.303 13.348 17.754 1.00 84.94 215 PRO A O 1
ATOM 1554 N N . MET A 1 216 ? 0.464 13.634 15.551 1.00 88.50 216 MET A N 1
ATOM 1555 C CA . MET A 1 216 ? -0.623 14.594 15.442 1.00 88.50 216 MET A CA 1
ATOM 1556 C C . MET A 1 216 ? -1.968 13.858 15.579 1.00 88.50 216 MET A C 1
ATOM 1558 O O . MET A 1 216 ? -2.146 12.799 14.977 1.00 88.50 216 MET A O 1
ATOM 1562 N N . PRO A 1 217 ? -2.968 14.403 16.289 1.00 89.38 217 PRO A N 1
ATOM 1563 C CA . PRO A 1 217 ? -4.308 13.818 16.303 1.00 89.38 217 PRO A CA 1
ATOM 1564 C C . PRO A 1 217 ? -4.925 13.729 14.895 1.00 89.38 217 PRO A C 1
ATOM 1566 O O . PRO A 1 217 ? -4.609 14.533 14.008 1.00 89.38 217 PRO A O 1
ATOM 1569 N N . LEU A 1 218 ? -5.812 12.751 14.670 1.00 88.94 218 LEU A N 1
ATOM 1570 C CA . LEU A 1 218 ? -6.583 12.657 13.419 1.00 88.94 218 LEU A CA 1
ATOM 1571 C C . LEU A 1 218 ? -7.647 13.752 13.333 1.00 88.94 218 LEU A C 1
ATOM 1573 O O . LEU A 1 218 ? -7.859 14.342 12.277 1.00 88.94 218 LEU A O 1
ATOM 1577 N N . LYS A 1 219 ? -8.331 13.997 14.454 1.00 90.50 219 LYS A N 1
ATOM 1578 C CA . LYS A 1 219 ? -9.367 15.020 14.579 1.00 90.50 219 LYS A CA 1
ATOM 1579 C C . LYS A 1 219 ? -8.740 16.285 15.150 1.00 90.50 219 LYS A C 1
ATOM 1581 O O . LYS A 1 219 ? -8.219 16.267 16.263 1.00 90.50 219 LYS A O 1
ATOM 1586 N N . GLY A 1 220 ? -8.776 17.354 14.363 1.00 88.25 220 GLY A N 1
ATOM 1587 C CA . GLY A 1 220 ? -8.461 18.702 14.823 1.00 88.25 220 GLY A CA 1
ATOM 1588 C C . GLY A 1 220 ? -9.658 19.367 15.517 1.00 88.25 220 GLY A C 1
ATOM 1589 O O . GLY A 1 220 ? -10.696 18.724 15.698 1.00 88.25 220 GLY A O 1
ATOM 1590 N N . PRO A 1 221 ? -9.528 20.650 15.893 1.00 91.94 221 PRO A N 1
ATOM 1591 C CA . PRO A 1 221 ? -10.655 21.443 16.375 1.00 91.94 221 PRO A CA 1
ATOM 1592 C C . PRO A 1 221 ? -11.759 21.548 15.311 1.00 91.94 221 PRO A C 1
ATOM 1594 O O . PRO A 1 221 ? -11.484 21.472 14.112 1.00 91.94 221 PRO A O 1
ATOM 1597 N N . ASP A 1 222 ? -13.003 21.739 15.754 1.00 92.25 222 ASP A N 1
ATOM 1598 C CA . ASP A 1 222 ? -14.114 22.060 14.857 1.00 92.25 222 ASP A CA 1
ATOM 1599 C C . ASP A 1 222 ? -13.871 23.432 14.214 1.00 92.25 222 ASP A C 1
ATOM 1601 O O . ASP A 1 222 ? -13.657 24.429 14.906 1.00 92.25 222 ASP A O 1
ATOM 1605 N N . ILE A 1 223 ? -13.865 23.464 12.883 1.00 91.56 223 ILE A N 1
ATOM 1606 C CA . ILE A 1 223 ? -13.656 24.676 12.084 1.00 91.56 223 ILE A CA 1
ATOM 1607 C C . ILE A 1 223 ? -14.968 25.217 11.499 1.00 91.56 223 ILE A C 1
ATOM 1609 O O . ILE A 1 223 ? -14.943 26.154 10.702 1.00 91.56 223 ILE A O 1
ATOM 1613 N N . GLY A 1 224 ? -16.115 24.635 11.865 1.00 94.44 224 GLY A N 1
ATOM 1614 C CA . GLY A 1 224 ? -17.406 24.951 11.272 1.00 94.44 224 GLY A CA 1
ATOM 1615 C C . GLY A 1 224 ? -17.474 24.524 9.804 1.00 94.44 224 GLY A C 1
ATOM 1616 O O . GLY A 1 224 ? -17.050 23.430 9.430 1.00 94.44 224 GLY A O 1
ATOM 1617 N N . GLN A 1 225 ? -18.033 25.381 8.947 1.00 93.50 225 GLN A N 1
ATOM 1618 C CA . GLN A 1 225 ? -18.126 25.092 7.515 1.00 93.50 225 GLN A CA 1
ATOM 1619 C C . GLN A 1 225 ? -16.778 25.336 6.815 1.00 93.50 225 GLN A C 1
ATOM 1621 O O . GLN A 1 225 ? -16.210 26.421 6.961 1.00 93.50 225 GLN A O 1
ATOM 1626 N N . PRO A 1 226 ? -16.267 24.377 6.017 1.00 91.88 226 PRO A N 1
ATOM 1627 C CA . PRO A 1 226 ? -15.019 24.572 5.295 1.00 91.88 226 PRO A CA 1
ATOM 1628 C C . PRO A 1 226 ? -15.189 25.640 4.208 1.00 91.88 226 PRO A C 1
ATOM 1630 O O . PRO A 1 226 ? -16.129 25.596 3.414 1.00 91.88 226 PRO A O 1
ATOM 1633 N N . ALA A 1 227 ? -14.243 26.576 4.127 1.00 93.81 227 ALA A N 1
ATOM 1634 C CA . ALA A 1 227 ? -14.137 27.475 2.984 1.00 93.81 227 ALA A CA 1
ATOM 1635 C C . ALA A 1 227 ? -13.572 26.706 1.776 1.00 93.81 227 ALA A C 1
ATOM 1637 O O . ALA A 1 227 ? -12.491 26.122 1.860 1.00 93.81 227 ALA A O 1
ATOM 1638 N N . ILE A 1 228 ? -14.294 26.705 0.651 1.00 94.94 228 ILE A N 1
ATOM 1639 C CA . ILE A 1 228 ? -13.905 25.983 -0.571 1.00 94.94 228 ILE A CA 1
ATOM 1640 C C . ILE A 1 228 ? -13.426 26.988 -1.621 1.00 94.94 228 ILE A C 1
ATOM 1642 O O . ILE A 1 228 ? -14.184 27.858 -2.050 1.00 94.94 228 ILE A O 1
ATOM 1646 N N . GLY A 1 229 ? -12.166 26.858 -2.041 1.00 94.69 229 GLY A N 1
ATOM 1647 C CA . GLY A 1 229 ? -11.571 27.645 -3.120 1.00 94.69 229 GLY A CA 1
ATOM 1648 C C . GLY A 1 229 ? -11.454 26.844 -4.417 1.00 94.69 229 GLY A C 1
ATOM 1649 O O . GLY A 1 229 ? -11.176 25.648 -4.387 1.00 94.69 229 GLY A O 1
ATOM 1650 N N . TYR A 1 230 ? -11.616 27.519 -5.555 1.00 95.06 230 TYR A N 1
ATOM 1651 C CA . TYR A 1 230 ? -11.376 26.959 -6.886 1.00 95.06 230 TYR A CA 1
ATOM 1652 C C . TYR A 1 230 ? -10.187 27.682 -7.521 1.00 95.06 230 TYR 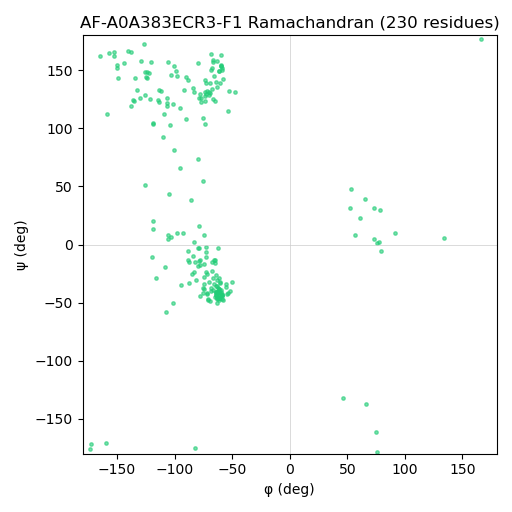A C 1
ATOM 1654 O O . TYR A 1 230 ? -10.215 28.906 -7.662 1.00 95.06 230 TYR A O 1
ATOM 1662 N N . CYS A 1 231 ? -9.145 26.940 -7.896 1.00 93.00 231 CYS A N 1
ATOM 1663 C CA . CYS A 1 231 ? -8.052 27.482 -8.702 1.00 93.00 231 CYS A CA 1
ATOM 1664 C C . CYS A 1 231 ? -8.565 27.740 -10.127 1.00 93.00 231 CYS A C 1
ATOM 1666 O O . CYS A 1 231 ? -9.217 26.866 -10.701 1.00 93.00 231 CYS A O 1
ATOM 1668 N N . ARG A 1 232 ? -8.304 28.937 -10.663 1.00 80.69 232 ARG A N 1
ATOM 1669 C CA . ARG A 1 232 ? -8.579 29.296 -12.062 1.00 80.69 232 ARG A CA 1
ATOM 1670 C C . ARG A 1 232 ? -7.344 29.084 -12.918 1.00 80.69 232 ARG A C 1
ATOM 1672 O O . ARG A 1 232 ? -6.241 29.336 -12.385 1.00 80.69 232 ARG A O 1
#

Radius of gyration: 17.22 Å; Cα contacts (8 Å, |Δi|>4): 546; chains: 1; bounding box: 39×50×45 Å

Nearest PDB structures (foldseek):
  5h6t-assembly1_A  TM=9.429E-01  e=6.667E-19  Microbacterium sp. HM58-2
  8xac-assembly1_C  TM=9.318E-01  e=2.097E-18  Pseudonocardia acaciae
  8es6-assembly1_A  TM=9.093E-01  e=3.275E-18  Escherichia coli
  8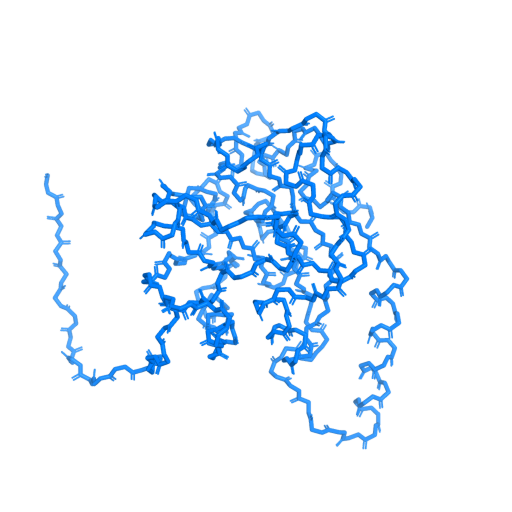es6-assembly2_B  TM=9.210E-01  e=5.810E-18  Escherichia coli
  3lj7-assembly2_B  TM=8.494E-01  e=6.531E-17  Rattus norvegicus

InterPro domains:
  IPR023631 Amidase signature domain [PF01425] (3-217)
  IPR036928 Amidase signature (AS) superfamily [G3DSA:3.90.1300.10] (1-232)
  IPR036928 Amidase signature (AS) superfamily [SSF75304] (3-218)
  IPR052739 Fatty-acid amide hydrolase 2 [PTHR43372] (4-215)

pLDDT: mean 94.8, std 6.05, range [40.38, 98.88]